Protein AF-A0AAV1K135-F1 (afdb_monomer_lite)

Secondary structure (DSSP, 8-state):
------------------------S-SS---EEEPSS-SS--EEEEE-HHHHHHTTPEEEEEEGGGTEEEEEEEE-TT-EE-SSSEEEE-TTTTS-B--SS-EEEEE--SSTT--EEEEEEEE-B-PPPPTTT-S-SSSEEEESSGGG-EEE-SB-TTEEEEEEPP-------TTS------EEEEEE--TTS--SS-TTSSSB---EEEEE-

Structure (mmCIF, N/CA/C/O backbone):
data_AF-A0AAV1K135-F1
#
_entry.id   AF-A0AAV1K135-F1
#
loop_
_atom_site.group_PDB
_atom_site.id
_atom_site.type_symbol
_atom_site.label_atom_id
_atom_site.label_alt_id
_atom_site.label_comp_id
_atom_site.label_asym_id
_atom_site.label_entity_id
_atom_site.label_seq_id
_atom_site.pdbx_PDB_ins_code
_atom_site.Cartn_x
_atom_site.Cartn_y
_atom_site.Cartn_z
_atom_site.occupancy
_atom_site.B_iso_or_equiv
_atom_site.auth_seq_id
_atom_site.auth_comp_id
_atom_site.auth_asym_id
_atom_site.auth_atom_id
_atom_site.pdbx_PDB_model_num
ATOM 1 N N . MET A 1 1 ? -43.202 -6.757 65.893 1.00 34.38 1 MET A N 1
ATOM 2 C CA . MET A 1 1 ? -43.518 -8.029 65.217 1.00 34.38 1 MET A CA 1
ATOM 3 C C . MET A 1 1 ? -43.157 -7.855 63.752 1.00 34.38 1 MET A C 1
ATOM 5 O O . MET A 1 1 ? -43.466 -6.804 63.207 1.00 34.38 1 MET A O 1
ATOM 9 N N . PHE A 1 2 ? -42.404 -8.808 63.213 1.00 34.06 2 PHE A N 1
ATOM 10 C CA . PHE A 1 2 ? -41.878 -8.887 61.848 1.00 34.06 2 PHE A CA 1
ATOM 11 C C . PHE A 1 2 ? -42.939 -9.365 60.832 1.00 34.06 2 PHE A C 1
ATOM 13 O O . PHE A 1 2 ? -44.038 -9.722 61.244 1.00 34.06 2 PHE A O 1
ATOM 20 N N . GLU A 1 3 ? -42.494 -9.449 59.564 1.00 33.84 3 GLU A N 1
ATOM 21 C CA . GLU A 1 3 ? -43.026 -10.165 58.374 1.00 33.84 3 GLU A CA 1
ATOM 22 C C . GLU A 1 3 ? -43.800 -9.269 57.387 1.00 33.84 3 GLU A C 1
ATOM 24 O O . GLU A 1 3 ? -44.687 -8.529 57.791 1.00 33.84 3 GLU A O 1
ATOM 29 N N . GLY A 1 4 ? -43.482 -9.169 56.085 1.00 32.69 4 GLY A N 1
ATOM 30 C CA . GLY A 1 4 ? -42.892 -10.109 55.105 1.00 32.69 4 GLY A CA 1
ATOM 31 C C . GLY A 1 4 ? -43.956 -10.308 54.001 1.00 32.69 4 GLY A C 1
ATOM 32 O O . GLY A 1 4 ? -45.049 -10.745 54.320 1.00 32.69 4 GLY A O 1
ATOM 33 N N . GLY A 1 5 ? -43.845 -9.738 52.793 1.00 37.16 5 GLY A N 1
ATOM 34 C CA . GLY A 1 5 ? -43.166 -10.302 51.614 1.00 37.16 5 GLY A CA 1
ATOM 35 C C . GLY A 1 5 ? -44.054 -11.310 50.852 1.00 37.16 5 GLY A C 1
ATOM 36 O O . GLY A 1 5 ? -44.340 -12.351 51.423 1.00 37.16 5 GLY A O 1
ATOM 37 N N . ASN A 1 6 ? -44.480 -11.027 49.605 1.00 29.88 6 ASN A N 1
ATOM 38 C CA . ASN A 1 6 ? -44.237 -11.862 48.403 1.00 29.88 6 ASN A CA 1
ATOM 39 C C . ASN A 1 6 ? -44.907 -11.288 47.123 1.00 29.88 6 ASN A C 1
ATOM 41 O O . ASN A 1 6 ? -45.860 -10.518 47.182 1.00 29.88 6 ASN A O 1
ATOM 45 N N . GLU A 1 7 ? -44.322 -11.684 45.997 1.00 43.84 7 GLU A N 1
ATOM 46 C CA . GLU A 1 7 ? -44.308 -11.182 44.627 1.00 43.84 7 GLU A CA 1
ATOM 47 C C . GLU A 1 7 ? -45.456 -11.676 43.715 1.00 43.84 7 GLU A C 1
ATOM 49 O O . GLU A 1 7 ? -46.310 -12.459 44.124 1.00 43.84 7 GLU A O 1
ATOM 54 N N . THR A 1 8 ? -45.348 -11.295 42.428 1.00 35.41 8 THR A N 1
ATOM 55 C CA . THR A 1 8 ? -46.082 -11.729 41.211 1.00 35.41 8 THR A CA 1
ATOM 56 C C . THR A 1 8 ? -47.389 -10.964 40.963 1.00 35.41 8 THR A C 1
ATOM 58 O O . THR A 1 8 ? -48.230 -10.855 41.837 1.00 35.41 8 THR A O 1
ATOM 61 N N . GLU A 1 9 ? -47.613 -10.284 39.836 1.00 36.72 9 GLU A N 1
ATOM 62 C CA . GLU A 1 9 ? -47.434 -10.694 38.443 1.00 36.72 9 GLU A CA 1
ATOM 63 C C . GLU A 1 9 ? -47.484 -9.420 37.559 1.00 36.72 9 GLU A C 1
ATOM 65 O O . GLU A 1 9 ? -48.390 -8.603 37.724 1.00 36.72 9 GLU A O 1
ATOM 70 N N . LEU A 1 10 ? -46.543 -9.206 36.628 1.00 35.28 10 LEU A N 1
ATOM 71 C CA . LEU A 1 10 ? -46.768 -8.253 35.530 1.00 35.28 10 LEU A CA 1
ATOM 72 C C . LEU A 1 10 ? -46.309 -8.866 34.207 1.00 35.28 10 LEU A C 1
ATOM 74 O O . LEU A 1 10 ? -45.124 -8.973 33.890 1.00 35.28 10 LEU A O 1
ATOM 78 N N . THR A 1 11 ? -47.310 -9.321 33.471 1.00 33.03 11 THR A N 1
ATOM 79 C CA . THR A 1 11 ? -47.247 -10.043 32.211 1.00 33.03 11 THR A CA 1
ATOM 80 C C . THR A 1 11 ? -46.885 -9.095 31.060 1.00 33.03 11 THR A C 1
ATOM 82 O O . THR A 1 11 ? -47.635 -8.197 30.694 1.00 33.03 11 THR A O 1
ATOM 85 N N . LEU A 1 12 ? -45.691 -9.310 30.509 1.00 43.00 12 LEU A N 1
ATOM 86 C CA . LEU A 1 12 ? -45.362 -9.395 29.082 1.00 43.00 12 LEU A CA 1
ATOM 87 C C . LEU A 1 12 ? -46.155 -8.515 28.080 1.00 43.00 12 LEU A C 1
ATOM 89 O O . LEU A 1 12 ? -47.130 -8.963 27.485 1.00 43.00 12 LEU A O 1
ATOM 93 N N . LEU A 1 13 ? -45.603 -7.349 27.727 1.00 36.12 13 LEU A N 1
ATOM 94 C CA . LEU A 1 13 ? -45.675 -6.819 26.358 1.00 36.12 13 LEU A CA 1
ATOM 95 C C . LEU A 1 13 ? -44.271 -6.378 25.939 1.00 36.12 13 LEU A C 1
ATOM 97 O O . LEU A 1 13 ? -43.748 -5.354 26.376 1.00 36.12 13 LEU A O 1
ATOM 101 N N . GLY A 1 14 ? -43.637 -7.235 25.140 1.00 43.44 14 GLY A N 1
ATOM 102 C CA . GLY A 1 14 ? -42.284 -7.057 24.646 1.00 43.44 14 GLY A CA 1
ATOM 103 C C . GLY A 1 14 ? -42.174 -5.848 23.727 1.00 43.44 14 GLY A C 1
ATOM 104 O O . GLY A 1 14 ? -42.719 -5.833 22.628 1.00 43.44 14 GLY A O 1
ATOM 105 N N . VAL A 1 15 ? -41.377 -4.877 24.156 1.00 42.06 15 VAL A N 1
ATOM 106 C CA . VAL A 1 15 ? -40.687 -3.960 23.257 1.00 42.06 15 VAL A CA 1
ATOM 107 C C . VAL A 1 15 ? -39.213 -4.317 23.372 1.00 42.06 15 VAL A C 1
ATOM 109 O O . VAL A 1 15 ? -38.494 -3.788 24.215 1.00 42.06 15 VAL A O 1
ATOM 112 N N . PHE A 1 16 ? -38.765 -5.268 22.551 1.00 43.69 16 PHE A N 1
ATOM 113 C CA . PHE A 1 16 ? -37.343 -5.423 22.266 1.00 43.69 16 PHE A CA 1
ATOM 114 C C . PHE A 1 16 ? -36.919 -4.186 21.475 1.00 43.69 16 PHE A C 1
ATOM 116 O O . PHE A 1 16 ? -36.915 -4.174 20.245 1.00 43.69 16 PHE A O 1
ATOM 123 N N . THR A 1 17 ? -36.619 -3.101 22.185 1.00 44.25 17 THR A N 1
ATOM 124 C CA . THR A 1 17 ? -35.819 -2.029 21.616 1.00 44.25 17 THR A CA 1
ATOM 125 C C . THR A 1 17 ? -34.499 -2.675 21.220 1.00 44.25 17 THR A C 1
ATOM 127 O O . THR A 1 17 ? -33.805 -3.248 22.059 1.00 44.25 17 THR A O 1
ATOM 130 N N . LEU A 1 18 ? -34.177 -2.657 19.921 1.00 51.62 18 LEU A N 1
ATOM 131 C CA . LEU A 1 18 ? -32.831 -2.964 19.456 1.00 51.62 18 LEU A CA 1
ATOM 132 C C . LEU A 1 18 ? -31.889 -2.075 20.262 1.00 51.62 18 LEU A C 1
ATOM 134 O O . LEU A 1 18 ? -31.830 -0.864 20.037 1.00 51.62 18 LEU A O 1
ATOM 138 N N . GLY A 1 19 ? -31.223 -2.675 21.248 1.00 47.94 19 GLY A N 1
ATOM 139 C CA . GLY A 1 19 ? -30.222 -2.016 22.056 1.00 47.94 19 GLY A CA 1
ATOM 140 C C . GLY A 1 19 ? -29.147 -1.528 21.107 1.00 47.94 19 GLY A C 1
ATOM 141 O O . GLY A 1 19 ? -28.307 -2.304 20.660 1.00 47.94 19 GLY A O 1
ATOM 142 N N . LYS A 1 20 ? -29.201 -0.243 20.754 1.00 56.56 20 LYS A N 1
ATOM 143 C CA . LYS A 1 20 ? -28.068 0.448 20.161 1.00 56.56 20 LYS A CA 1
ATOM 144 C C . LYS A 1 20 ? -26.986 0.381 21.225 1.00 56.56 20 LYS A C 1
ATOM 146 O O . LYS A 1 20 ? -27.053 1.106 22.215 1.00 56.56 20 LYS A O 1
ATOM 151 N N . VAL A 1 21 ? -26.061 -0.560 21.062 1.00 55.50 21 VAL A N 1
ATOM 152 C CA . VAL A 1 21 ? -24.858 -0.649 21.882 1.00 55.50 21 VAL A CA 1
ATOM 153 C C . VAL A 1 21 ? -24.182 0.707 21.746 1.00 55.50 21 VAL A C 1
ATOM 155 O O . VAL A 1 21 ? -23.742 1.086 20.661 1.00 55.50 21 VAL A O 1
ATOM 158 N N . LEU A 1 22 ? -24.212 1.491 22.820 1.00 55.88 22 LEU A N 1
ATOM 159 C CA . LEU A 1 22 ? -23.546 2.781 22.858 1.00 55.88 22 LEU A CA 1
ATOM 160 C C . LEU A 1 22 ? -22.049 2.483 22.782 1.00 55.88 22 LEU A C 1
ATOM 162 O O . LEU A 1 22 ? -21.461 2.007 23.752 1.00 55.88 22 LEU A O 1
ATOM 166 N N . ASN A 1 23 ? -21.454 2.699 21.608 1.00 54.72 23 ASN A N 1
ATOM 167 C CA . ASN A 1 23 ? -20.022 2.539 21.399 1.00 54.72 23 ASN A CA 1
ATOM 168 C C . ASN A 1 23 ? -19.332 3.721 22.103 1.00 54.72 23 ASN A C 1
ATOM 170 O O . ASN A 1 23 ? -19.079 4.763 21.509 1.00 54.72 23 ASN A O 1
ATOM 174 N N . PHE A 1 24 ? -19.126 3.586 23.416 1.00 53.84 24 PHE A N 1
ATOM 175 C CA . PHE A 1 24 ? -18.533 4.594 24.306 1.00 53.84 24 PHE A CA 1
ATOM 176 C C . PHE A 1 24 ? -17.004 4.663 24.171 1.00 53.84 24 PHE A C 1
ATOM 178 O O . PHE A 1 24 ? -16.301 5.035 25.109 1.00 53.84 24 PHE A O 1
ATOM 185 N N . PHE A 1 25 ? -16.470 4.303 23.004 1.00 56.50 25 PHE A N 1
ATOM 186 C CA . PHE A 1 25 ? -15.098 4.646 22.683 1.00 56.50 25 PHE A CA 1
ATOM 187 C C . PHE A 1 25 ? -15.085 6.143 22.382 1.00 56.50 25 PHE A C 1
ATOM 189 O O . PHE A 1 25 ? -15.822 6.581 21.495 1.00 56.50 25 PHE A O 1
ATOM 196 N N . PRO A 1 26 ? -14.317 6.955 23.130 1.00 50.81 26 PRO A N 1
ATOM 197 C CA . PRO A 1 26 ? -14.150 8.350 22.772 1.00 50.81 26 PRO A CA 1
ATOM 198 C C . PRO A 1 26 ? -13.661 8.395 21.325 1.00 50.81 26 PRO A C 1
ATOM 200 O O . PRO A 1 26 ? -12.605 7.852 21.003 1.00 50.81 26 PRO A O 1
ATOM 203 N N . VAL A 1 27 ? -14.469 9.000 20.454 1.00 52.94 27 VAL A N 1
ATOM 204 C CA . VAL A 1 27 ? -14.106 9.309 19.071 1.00 52.94 27 VAL A CA 1
ATOM 205 C C . VAL A 1 27 ? -13.001 10.358 19.162 1.00 52.94 27 VAL A C 1
ATOM 207 O O . VAL A 1 27 ? -13.259 11.553 19.269 1.00 52.94 27 VAL A O 1
ATOM 210 N N . GLY A 1 28 ? -11.767 9.887 19.303 1.00 45.81 28 GLY A N 1
ATOM 211 C CA . GLY A 1 28 ? -10.664 10.703 19.789 1.00 45.81 28 GLY A CA 1
ATOM 212 C C . GLY A 1 28 ? -9.357 9.926 19.811 1.00 45.81 28 GLY A C 1
ATOM 213 O O . GLY A 1 28 ? -8.823 9.640 20.879 1.00 45.81 28 GLY A O 1
ATOM 214 N N . GLY A 1 29 ? -8.863 9.609 18.614 1.00 52.91 29 GLY A N 1
ATOM 215 C CA . GLY A 1 29 ? -7.508 9.133 18.356 1.00 52.91 29 GLY A CA 1
ATOM 216 C C . GLY A 1 29 ? -7.392 7.616 18.271 1.00 52.91 29 GLY A C 1
ATOM 217 O O . GLY A 1 29 ? -7.224 6.955 19.295 1.00 52.91 29 GLY A O 1
ATOM 218 N N . GLU A 1 30 ? -7.406 7.082 17.045 1.00 61.19 30 GLU A N 1
ATOM 219 C CA . GLU A 1 30 ? -6.664 5.876 16.657 1.00 61.19 30 GLU A CA 1
ATOM 220 C C . GLU A 1 30 ? -5.299 5.870 17.389 1.00 61.19 30 GLU A C 1
ATOM 222 O O . GLU A 1 30 ? -4.354 6.546 16.982 1.00 61.19 30 GLU A O 1
ATOM 227 N N . ARG A 1 31 ? -5.193 5.168 18.524 1.00 74.62 31 ARG A N 1
ATOM 228 C CA . ARG A 1 31 ? -3.913 4.987 19.219 1.00 74.62 31 ARG A CA 1
ATOM 229 C C . ARG A 1 31 ? -3.214 3.794 18.596 1.00 74.62 31 ARG A C 1
ATOM 231 O O . ARG A 1 31 ? -3.758 2.689 18.620 1.00 74.62 31 ARG A O 1
ATOM 238 N N . GLU A 1 32 ? -2.024 4.025 18.058 1.00 83.62 32 GLU A N 1
ATOM 239 C CA . GLU A 1 32 ? -1.164 2.954 17.568 1.00 83.62 32 GLU A CA 1
ATOM 240 C C . GLU A 1 32 ? -0.815 1.993 18.714 1.00 83.62 32 GLU A C 1
ATOM 242 O O . GLU A 1 32 ? -0.542 2.401 19.846 1.00 83.62 32 GLU A O 1
ATOM 247 N N . CYS A 1 33 ? -0.852 0.700 18.427 1.00 86.50 33 CYS A N 1
ATOM 248 C CA . CYS A 1 33 ? -0.514 -0.377 19.348 1.00 86.50 33 CYS A CA 1
ATOM 249 C C . CYS A 1 33 ? 0.448 -1.346 18.664 1.00 86.50 33 CYS A C 1
ATOM 251 O O . CYS A 1 33 ? 0.518 -1.408 17.440 1.00 86.50 33 CYS A O 1
ATOM 253 N N . GLN A 1 34 ? 1.195 -2.124 19.440 1.00 86.00 34 GLN A N 1
ATOM 254 C CA . GLN A 1 34 ? 2.082 -3.143 18.888 1.00 86.00 34 GLN A CA 1
ATOM 255 C C . GLN A 1 34 ? 1.423 -4.517 18.985 1.00 8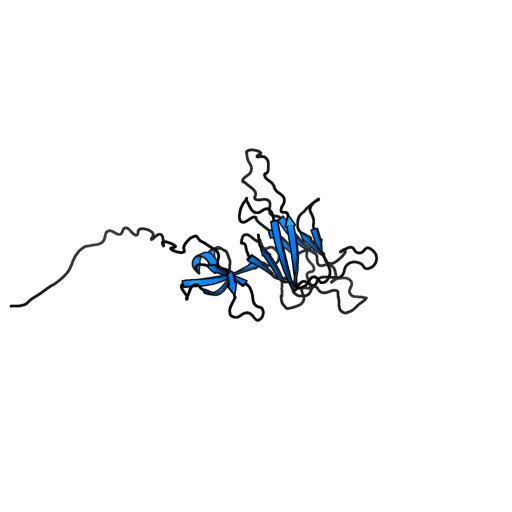6.00 34 GLN A C 1
ATOM 257 O O . GLN A 1 34 ? 0.941 -4.903 20.048 1.00 86.00 34 GLN A O 1
ATOM 262 N N . SER A 1 35 ? 1.432 -5.262 17.882 1.00 81.31 35 SER A N 1
ATOM 263 C CA . SER A 1 35 ? 0.885 -6.611 17.816 1.00 81.31 35 SER A CA 1
ATOM 264 C C . SER A 1 35 ? 1.655 -7.555 18.745 1.00 81.31 35 SER A C 1
ATOM 266 O O . SER A 1 35 ? 2.876 -7.691 18.599 1.00 81.31 35 SER A O 1
ATOM 268 N N . SER A 1 36 ? 0.972 -8.264 19.639 1.00 69.00 36 SER A N 1
ATOM 269 C CA . SER A 1 36 ? 1.561 -9.373 20.394 1.00 69.00 36 SER A CA 1
ATOM 270 C C . SER A 1 36 ? 1.347 -10.687 19.630 1.00 69.00 36 SER A C 1
ATOM 272 O O . SER A 1 36 ? 0.243 -10.975 19.173 1.00 69.00 36 SER A O 1
ATOM 274 N N . GLY A 1 37 ? 2.411 -11.476 19.429 1.00 62.06 37 GLY A N 1
ATOM 275 C CA . GLY A 1 37 ? 2.309 -12.853 18.909 1.00 62.06 37 GLY A CA 1
ATOM 276 C C . GLY A 1 37 ? 2.794 -13.125 17.478 1.00 62.06 37 GLY A C 1
ATOM 277 O O . GLY A 1 37 ? 2.771 -14.280 17.064 1.00 62.06 37 GLY A O 1
ATOM 278 N N . HIS A 1 38 ? 3.283 -12.130 16.732 1.00 59.97 38 HIS A N 1
ATOM 279 C CA . HIS A 1 38 ? 3.889 -12.356 15.412 1.00 59.97 38 HIS A CA 1
ATOM 280 C C . HIS A 1 38 ? 5.427 -12.345 15.479 1.00 59.97 38 HIS A C 1
ATOM 282 O O . HIS A 1 38 ? 5.990 -11.534 16.217 1.00 59.97 38 HIS A O 1
ATOM 288 N N . PRO A 1 39 ? 6.133 -13.176 14.678 1.00 57.25 39 PRO A N 1
ATOM 289 C CA . PRO A 1 39 ? 7.602 -13.189 14.632 1.00 57.25 39 PRO A CA 1
ATOM 290 C C . PRO A 1 39 ? 8.188 -11.856 14.149 1.00 57.25 39 PRO A C 1
ATOM 292 O O . PRO A 1 39 ? 9.356 -11.561 14.388 1.00 57.25 39 PRO A O 1
ATOM 295 N N . VAL A 1 40 ? 7.368 -11.033 13.493 1.00 63.69 40 VAL A N 1
ATOM 296 C CA . VAL A 1 40 ? 7.731 -9.691 13.061 1.00 63.69 40 VAL A CA 1
ATOM 297 C C . VAL A 1 40 ? 6.731 -8.709 13.653 1.00 63.69 40 VAL A C 1
ATOM 299 O O . VAL A 1 40 ? 5.539 -8.811 13.369 1.00 63.69 40 VAL A O 1
ATOM 302 N N . ALA A 1 41 ? 7.216 -7.750 14.443 1.00 66.19 41 ALA A N 1
ATOM 303 C CA . ALA A 1 41 ? 6.384 -6.700 15.020 1.00 66.19 41 ALA A CA 1
ATOM 304 C C . ALA A 1 41 ? 5.578 -5.988 13.917 1.00 66.19 41 ALA A C 1
ATOM 306 O O . ALA A 1 41 ? 6.155 -5.507 12.933 1.00 66.19 41 ALA A O 1
ATOM 307 N N . LYS A 1 42 ? 4.251 -5.973 14.069 1.00 81.12 42 LYS A N 1
ATOM 308 C CA . LYS A 1 42 ? 3.312 -5.177 13.276 1.00 81.12 42 LYS A CA 1
ATOM 309 C C . LYS A 1 42 ? 2.720 -4.121 14.211 1.00 81.12 42 LYS A C 1
ATOM 311 O O . LYS A 1 42 ? 2.356 -4.420 15.346 1.00 81.12 42 LYS A O 1
ATOM 316 N N . THR A 1 43 ? 2.661 -2.881 13.760 1.00 85.25 43 THR A N 1
ATOM 317 C CA . THR A 1 43 ? 1.901 -1.824 14.432 1.00 85.25 43 THR A CA 1
ATOM 318 C C . THR A 1 43 ? 0.450 -1.925 13.984 1.00 85.25 43 THR A C 1
ATOM 320 O O . THR A 1 43 ? 0.200 -2.020 12.788 1.00 85.25 43 THR A O 1
ATOM 323 N N . GLY A 1 44 ? -0.489 -1.926 14.917 1.00 88.00 44 GLY A N 1
ATOM 324 C CA . GLY A 1 44 ? -1.923 -1.886 14.663 1.00 88.00 44 GLY A CA 1
ATOM 325 C C . GLY A 1 44 ? -2.564 -0.636 15.254 1.00 88.00 44 GLY A C 1
ATOM 326 O O . GLY A 1 44 ? -1.893 0.241 15.797 1.00 88.00 44 GLY A O 1
ATOM 327 N N . ILE A 1 45 ? -3.886 -0.593 15.189 1.00 87.88 45 ILE A N 1
ATOM 328 C CA . ILE A 1 45 ? -4.726 0.455 15.754 1.00 87.88 45 ILE A CA 1
ATOM 329 C C . ILE A 1 45 ? -5.541 -0.139 16.900 1.00 87.88 45 ILE A C 1
ATOM 331 O O . ILE A 1 45 ? -6.182 -1.178 16.748 1.00 87.88 45 ILE A O 1
ATOM 335 N N . CYS A 1 46 ? -5.556 0.529 18.050 1.00 89.31 46 CYS A N 1
ATOM 336 C CA . CYS A 1 46 ? -6.402 0.132 19.167 1.00 89.31 46 CYS A CA 1
ATOM 337 C C . CYS A 1 46 ? -7.880 0.411 18.856 1.00 89.31 46 CYS A C 1
ATOM 339 O O . CYS A 1 46 ? -8.310 1.564 18.878 1.00 89.31 46 CYS A O 1
ATOM 341 N N . LEU A 1 47 ? -8.650 -0.647 18.588 1.00 88.25 47 LEU A N 1
ATOM 342 C CA . LEU A 1 47 ? -10.068 -0.578 18.227 1.00 88.25 47 LEU A CA 1
ATOM 343 C C . LEU A 1 47 ? -10.921 -1.465 19.135 1.00 88.25 47 LEU A C 1
ATOM 345 O O . LEU A 1 47 ? -10.433 -2.391 19.787 1.00 88.25 47 LEU A O 1
ATOM 349 N N . ASN A 1 48 ? -12.231 -1.218 19.137 1.00 88.94 48 ASN A N 1
ATOM 350 C CA . ASN A 1 48 ? -13.192 -2.178 19.664 1.00 88.94 48 ASN A CA 1
ATOM 351 C C . ASN A 1 48 ? -13.092 -3.485 18.843 1.00 88.94 48 ASN A C 1
ATOM 353 O O . ASN A 1 48 ? -13.001 -3.417 17.613 1.00 88.94 48 ASN A O 1
ATOM 357 N N . PRO A 1 49 ? -13.138 -4.679 19.463 1.00 87.75 49 PRO A N 1
ATOM 358 C CA . PRO A 1 49 ? -13.177 -5.947 18.730 1.00 87.75 49 PRO A CA 1
ATOM 359 C C . PRO A 1 49 ? -14.275 -6.027 17.660 1.00 87.75 49 PRO A C 1
ATOM 361 O O . PRO A 1 49 ? -14.063 -6.680 16.640 1.00 87.75 49 PRO A O 1
ATOM 364 N N . TYR A 1 50 ? -15.423 -5.371 17.860 1.00 88.19 50 TYR A N 1
ATOM 365 C CA . TYR A 1 50 ? -16.479 -5.310 16.846 1.00 88.19 50 TYR A CA 1
ATOM 366 C C . TYR A 1 50 ? -16.066 -4.467 15.632 1.00 88.19 50 TYR A C 1
ATOM 368 O O . TYR A 1 50 ? -16.191 -4.935 14.502 1.00 88.19 50 TYR A O 1
ATOM 376 N N . ASP A 1 51 ? -15.513 -3.275 15.863 1.00 88.62 51 ASP A N 1
ATOM 377 C CA . ASP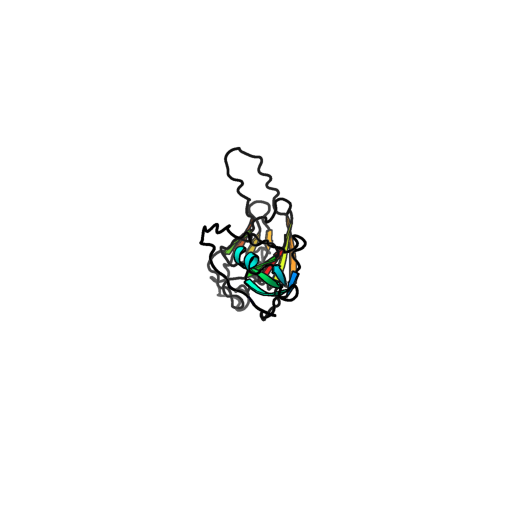 A 1 51 ? -15.078 -2.366 14.795 1.00 88.62 51 ASP A CA 1
ATOM 378 C C . ASP A 1 51 ? -13.896 -2.949 14.010 1.00 88.62 51 ASP A C 1
ATOM 380 O O . ASP A 1 51 ? -13.849 -2.850 12.786 1.00 88.62 51 ASP A O 1
ATOM 384 N N . CYS A 1 52 ? -12.970 -3.624 14.702 1.00 89.44 52 CYS A N 1
ATOM 385 C CA . CYS A 1 52 ? -11.846 -4.310 14.068 1.00 89.44 52 CYS A CA 1
ATOM 386 C C . CYS A 1 52 ? -12.319 -5.369 13.062 1.00 89.44 52 CYS A C 1
ATOM 388 O O . CYS A 1 52 ? -11.867 -5.380 11.921 1.00 89.44 52 CYS A O 1
ATOM 390 N N . ARG A 1 53 ? -13.283 -6.215 13.457 1.00 89.69 53 ARG A N 1
ATOM 391 C CA . ARG A 1 53 ? -13.854 -7.248 12.576 1.00 89.69 53 ARG A CA 1
ATOM 392 C C . ARG A 1 53 ? -14.681 -6.658 11.441 1.00 89.69 53 ARG A C 1
ATOM 394 O O . ARG A 1 53 ? -14.669 -7.203 10.350 1.00 89.69 53 ARG A O 1
ATOM 401 N N . GLN A 1 54 ? -15.403 -5.567 11.695 1.00 90.25 54 GLN A N 1
ATOM 402 C CA . GLN A 1 54 ? -16.212 -4.907 10.669 1.00 90.25 54 GLN A CA 1
ATOM 403 C C . GLN A 1 54 ? -15.355 -4.288 9.556 1.00 90.25 54 GLN A C 1
ATOM 405 O O . GLN A 1 54 ? -15.821 -4.170 8.430 1.00 90.25 54 GLN A O 1
ATOM 410 N N . ARG A 1 55 ? -14.118 -3.893 9.872 1.00 88.06 55 ARG A N 1
ATOM 411 C CA . ARG A 1 55 ? -13.146 -3.335 8.922 1.00 88.06 55 ARG A CA 1
ATOM 412 C C . ARG A 1 55 ? -12.182 -4.390 8.356 1.00 88.06 55 ARG A C 1
ATOM 414 O O . ARG A 1 55 ? -11.117 -4.018 7.872 1.00 88.06 55 ARG A O 1
ATOM 421 N N . ASP A 1 56 ? -12.521 -5.675 8.480 1.00 88.06 56 ASP A N 1
ATOM 422 C CA . ASP A 1 56 ? -11.707 -6.816 8.034 1.00 88.06 56 ASP A CA 1
ATOM 423 C C . ASP A 1 56 ? -10.277 -6.837 8.611 1.00 88.06 56 ASP A C 1
ATOM 425 O O . ASP A 1 56 ? -9.323 -7.300 7.987 1.00 88.06 56 ASP A O 1
ATOM 429 N N . GLY A 1 57 ? -10.112 -6.328 9.833 1.00 87.94 57 GLY A N 1
ATOM 430 C CA . GLY A 1 57 ? -8.846 -6.356 10.556 1.00 87.94 57 GLY A CA 1
ATOM 431 C C . GLY A 1 57 ? -8.675 -7.604 11.427 1.00 87.94 57 GLY A C 1
ATOM 432 O O . GLY A 1 57 ? -9.635 -8.207 11.916 1.00 87.94 57 GLY A O 1
ATOM 433 N N . ALA A 1 58 ? -7.420 -7.970 11.675 1.00 89.00 58 ALA A N 1
ATOM 434 C CA . ALA A 1 58 ? -7.030 -9.056 12.561 1.00 89.00 58 ALA A CA 1
ATOM 435 C C . ALA A 1 58 ? -6.702 -8.528 13.966 1.00 89.00 58 ALA A C 1
ATOM 437 O O . ALA A 1 58 ? -5.852 -7.655 14.142 1.00 89.00 58 ALA A O 1
ATOM 438 N N . ALA A 1 59 ? -7.349 -9.084 14.992 1.00 89.75 59 ALA A N 1
ATOM 439 C CA . ALA A 1 59 ? -7.043 -8.761 16.383 1.00 89.75 59 ALA A CA 1
ATOM 440 C C . ALA A 1 59 ? -5.742 -9.457 16.823 1.00 89.75 59 ALA A C 1
ATOM 442 O O . ALA A 1 59 ? -5.685 -10.684 16.888 1.00 89.75 59 ALA A O 1
ATOM 443 N N . SER A 1 60 ? -4.712 -8.680 17.159 1.00 88.25 60 SER A N 1
ATOM 444 C CA . SER A 1 60 ? -3.385 -9.166 17.556 1.00 88.25 60 SER A CA 1
ATOM 445 C C . SER A 1 60 ? -2.938 -8.578 18.898 1.00 88.25 60 SER A C 1
ATOM 447 O O . SER A 1 60 ? -1.934 -7.873 18.981 1.00 88.25 60 SER A O 1
ATOM 449 N N . GLY A 1 61 ? -3.685 -8.881 19.958 1.00 86.75 61 GLY A N 1
ATOM 450 C CA . GLY A 1 61 ? -3.381 -8.460 21.328 1.00 86.75 61 GLY A CA 1
ATOM 451 C C . GLY A 1 61 ? -4.437 -7.541 21.924 1.00 86.75 61 GLY A C 1
ATOM 452 O O . GLY A 1 61 ? -5.375 -7.124 21.242 1.00 86.75 61 GLY A O 1
ATOM 453 N N . ASP A 1 62 ? -4.287 -7.234 23.207 1.00 87.06 62 ASP A N 1
ATOM 454 C CA . ASP A 1 62 ? -5.143 -6.312 23.941 1.00 87.06 62 ASP A CA 1
ATOM 455 C C . ASP A 1 62 ? -4.567 -4.888 23.965 1.00 87.06 62 ASP A C 1
ATOM 457 O O . ASP A 1 62 ? -3.360 -4.660 23.881 1.00 87.06 62 ASP A O 1
ATOM 461 N N . CYS A 1 63 ? -5.454 -3.901 24.054 1.00 87.56 63 CYS A N 1
ATOM 462 C CA . CYS A 1 63 ? -5.099 -2.498 24.221 1.00 87.56 63 CYS A CA 1
ATOM 463 C C . CYS A 1 63 ? -6.101 -1.806 25.158 1.00 87.56 63 CYS A C 1
ATOM 465 O O . CYS A 1 63 ? -7.117 -2.385 25.548 1.00 87.56 63 CYS A O 1
ATOM 467 N N . ALA A 1 64 ? -5.805 -0.564 25.560 1.00 86.38 64 ALA A N 1
ATOM 468 C CA . ALA A 1 64 ? -6.648 0.211 26.481 1.00 86.38 64 ALA A CA 1
ATOM 469 C C . ALA A 1 64 ? -7.013 -0.558 27.774 1.00 86.38 64 ALA A C 1
ATOM 471 O O . ALA A 1 64 ? -8.166 -0.556 28.196 1.00 86.38 64 ALA A O 1
ATOM 472 N N . HIS A 1 65 ? -6.030 -1.229 28.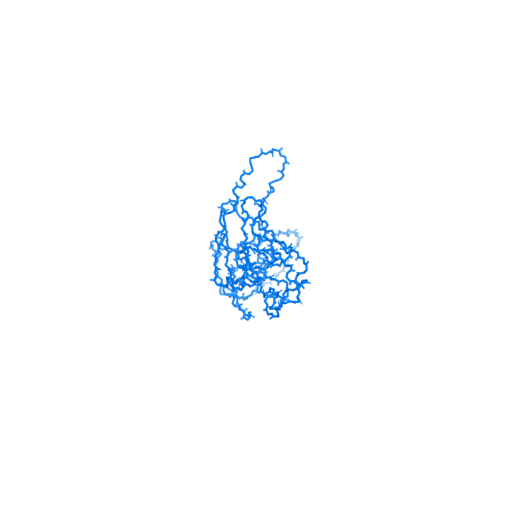389 1.00 85.19 65 HIS A N 1
ATOM 473 C CA . HIS A 1 65 ? -6.212 -2.057 29.593 1.00 85.19 65 HIS A CA 1
ATOM 474 C C . HIS A 1 65 ? -7.247 -3.189 29.429 1.00 85.19 65 HIS A C 1
ATOM 476 O O . HIS A 1 65 ? -8.000 -3.484 30.354 1.00 85.19 65 HIS A O 1
ATOM 482 N N . GLY A 1 66 ? -7.300 -3.811 28.247 1.00 83.12 66 GLY A N 1
ATOM 483 C CA . GLY A 1 66 ? -8.199 -4.933 27.958 1.00 83.12 66 GLY A CA 1
ATOM 484 C C . GLY A 1 66 ? -9.599 -4.528 27.493 1.00 83.12 66 GLY A C 1
ATOM 485 O O . GLY A 1 66 ? -10.444 -5.395 27.289 1.00 83.12 66 GLY A O 1
ATOM 486 N N . LEU A 1 67 ? -9.856 -3.230 27.307 1.00 84.56 67 LEU A N 1
ATOM 487 C CA . LEU A 1 67 ? -11.124 -2.738 26.761 1.00 84.56 67 LEU A CA 1
ATOM 488 C C . LEU A 1 67 ? -11.174 -2.806 25.230 1.00 84.56 67 LEU A C 1
ATOM 490 O O . LEU A 1 67 ? -12.261 -2.856 24.660 1.00 84.56 67 LEU A O 1
ATOM 494 N N . GLY A 1 68 ? -10.018 -2.800 24.563 1.00 88.00 68 GLY A N 1
ATOM 495 C CA . GLY A 1 68 ? -9.902 -2.890 23.110 1.00 88.00 68 GLY A CA 1
ATOM 496 C C . GLY A 1 68 ? -8.924 -3.973 22.670 1.00 88.00 68 GLY A C 1
ATOM 497 O O . GLY A 1 68 ? -8.228 -4.586 23.482 1.00 88.00 68 GLY A O 1
ATOM 498 N N . VAL A 1 69 ? -8.856 -4.181 21.359 1.00 89.56 69 VAL A N 1
ATOM 499 C CA . VAL A 1 69 ? -7.898 -5.082 20.716 1.00 89.56 69 VAL A CA 1
ATOM 500 C C . VAL A 1 69 ? -6.964 -4.302 19.802 1.00 89.56 69 VAL A C 1
ATOM 502 O O . VAL A 1 69 ? -7.355 -3.303 19.194 1.00 89.56 69 VAL A O 1
ATOM 505 N N . CYS A 1 70 ? -5.727 -4.774 19.681 1.00 90.44 70 CYS A N 1
ATOM 506 C CA . CYS A 1 70 ? -4.791 -4.231 18.714 1.00 90.44 70 CYS A CA 1
ATOM 507 C C . CYS A 1 70 ? -5.131 -4.757 17.318 1.00 90.44 70 CYS A C 1
ATOM 509 O O . CYS A 1 70 ? -4.835 -5.905 16.994 1.00 90.44 70 CYS A O 1
ATOM 511 N N . CYS A 1 71 ? -5.808 -3.943 16.516 1.00 90.19 71 CYS A N 1
ATOM 512 C CA . CYS A 1 71 ? -6.303 -4.321 15.202 1.00 90.19 71 CYS A CA 1
ATOM 513 C C . CYS A 1 71 ? -5.253 -4.064 14.120 1.00 90.19 71 CYS A C 1
ATOM 515 O O . CYS A 1 71 ? -4.785 -2.938 13.965 1.00 90.19 71 CYS A O 1
ATOM 517 N N . VAL A 1 72 ? -4.891 -5.091 13.361 1.00 89.56 72 VAL A N 1
ATOM 518 C CA . VAL A 1 72 ? -3.933 -5.003 12.256 1.00 89.56 72 VAL A CA 1
ATOM 519 C C . VAL A 1 72 ? -4.673 -5.252 10.947 1.00 89.56 72 VAL A C 1
ATOM 521 O O . VAL A 1 72 ? -5.370 -6.255 10.817 1.00 89.56 72 VAL A O 1
ATOM 524 N N . PHE A 1 73 ? -4.526 -4.350 9.979 1.00 88.94 73 PHE A N 1
ATOM 525 C CA . PHE A 1 73 ? -5.127 -4.501 8.655 1.00 88.94 73 PHE A CA 1
ATOM 526 C C . PHE A 1 73 ? -4.118 -5.115 7.699 1.00 88.94 73 PHE A C 1
ATOM 528 O O . PHE A 1 73 ? -3.009 -4.601 7.554 1.00 88.94 73 PHE A O 1
ATOM 535 N N . GLU A 1 74 ? -4.492 -6.211 7.049 1.00 87.81 74 GLU A N 1
ATOM 536 C CA . GLU A 1 74 ? -3.619 -6.945 6.138 1.00 87.81 74 GLU A CA 1
ATOM 537 C C . GLU A 1 74 ? -4.344 -7.179 4.822 1.00 87.81 74 GLU A C 1
ATOM 539 O O . GLU A 1 74 ? -5.507 -7.572 4.801 1.00 87.81 74 GLU A O 1
ATOM 544 N N . VAL A 1 75 ? -3.649 -6.936 3.719 1.00 88.19 75 VAL A N 1
ATOM 545 C CA . VAL A 1 75 ? -4.176 -7.114 2.372 1.00 88.19 75 VAL A CA 1
ATOM 546 C C . VAL A 1 75 ? -3.189 -7.918 1.540 1.00 88.19 75 VAL A C 1
ATOM 548 O O . VAL A 1 75 ? -1.971 -7.839 1.715 1.00 88.19 75 VAL A O 1
ATOM 551 N N . THR A 1 76 ? -3.729 -8.697 0.614 1.00 86.25 76 THR A N 1
ATOM 552 C CA . THR A 1 76 ? -2.959 -9.490 -0.345 1.00 86.25 76 THR A CA 1
ATOM 553 C C . THR A 1 76 ? -3.385 -9.125 -1.770 1.00 86.25 76 THR A C 1
ATOM 555 O O . THR A 1 76 ? -4.164 -8.192 -1.980 1.00 86.25 76 THR A O 1
ATOM 558 N N . CYS A 1 77 ? -2.835 -9.813 -2.767 1.00 86.06 77 CYS A N 1
ATOM 559 C CA . CYS A 1 77 ? -3.142 -9.560 -4.173 1.00 86.06 77 CYS A CA 1
ATOM 560 C C . CYS A 1 77 ? -4.641 -9.659 -4.479 1.00 86.06 77 CYS A C 1
ATOM 562 O O . CYS A 1 77 ? -5.306 -10.588 -4.031 1.00 86.06 77 CYS A O 1
ATOM 564 N N . GLY A 1 78 ? -5.162 -8.703 -5.252 1.00 85.88 78 GLY A N 1
ATOM 565 C CA . GLY A 1 78 ? -6.584 -8.588 -5.581 1.00 85.88 78 GLY A CA 1
ATOM 566 C C . GLY A 1 78 ? -7.427 -7.878 -4.518 1.00 85.88 78 GLY A C 1
ATOM 567 O O . GLY A 1 78 ? -8.610 -7.645 -4.747 1.00 85.88 78 GLY A O 1
ATOM 568 N N . GLY A 1 79 ? -6.841 -7.528 -3.369 1.00 86.62 79 GLY A N 1
ATOM 569 C CA . GLY A 1 79 ? -7.545 -6.834 -2.298 1.00 86.62 79 GLY A CA 1
ATOM 570 C C . GLY A 1 79 ? -7.669 -5.321 -2.502 1.00 86.62 79 GLY A C 1
ATOM 571 O O . GLY A 1 79 ? -7.031 -4.715 -3.371 1.00 86.62 79 GLY A O 1
ATOM 572 N N . THR A 1 80 ? -8.469 -4.708 -1.633 1.00 88.12 80 THR A N 1
ATOM 573 C CA . THR A 1 80 ? -8.689 -3.260 -1.587 1.00 88.12 80 THR A CA 1
ATOM 574 C C . THR A 1 80 ? -8.292 -2.725 -0.217 1.00 88.12 80 THR A C 1
ATOM 576 O O . THR A 1 80 ? -8.636 -3.298 0.814 1.00 88.12 80 THR A O 1
ATOM 579 N N . ILE A 1 81 ? -7.561 -1.616 -0.203 1.00 87.38 81 ILE A N 1
ATOM 580 C CA . ILE A 1 81 ? -7.140 -0.911 1.004 1.00 87.38 81 ILE A CA 1
ATOM 581 C C . ILE A 1 81 ? -8.122 0.226 1.247 1.00 87.38 81 ILE A C 1
ATOM 583 O O . ILE A 1 81 ? -8.174 1.167 0.462 1.00 87.38 81 ILE A O 1
ATOM 587 N N . GLN A 1 82 ? -8.867 0.142 2.345 1.00 84.06 82 GLN A N 1
ATOM 588 C CA . GLN A 1 82 ? -9.839 1.165 2.756 1.00 84.06 82 GLN A CA 1
ATOM 589 C C . GLN A 1 82 ? -9.462 1.835 4.085 1.00 84.06 82 GLN A C 1
ATOM 591 O O . GLN A 1 82 ? -9.975 2.904 4.420 1.00 84.06 82 GLN A O 1
ATOM 596 N N . ASN A 1 83 ? -8.535 1.230 4.831 1.00 84.06 83 ASN A N 1
ATOM 597 C CA . ASN A 1 83 ? -8.147 1.644 6.172 1.00 84.06 83 ASN A CA 1
ATOM 598 C C . ASN A 1 83 ? -6.735 2.239 6.180 1.00 84.06 83 ASN A C 1
ATOM 600 O O . ASN A 1 83 ? -5.855 1.811 5.428 1.00 84.06 83 ASN A O 1
ATOM 604 N N . ASN A 1 84 ? -6.510 3.193 7.083 1.00 83.94 84 ASN A N 1
ATOM 605 C CA . ASN A 1 84 ? -5.165 3.670 7.382 1.00 83.94 84 ASN A CA 1
ATOM 606 C C . ASN A 1 84 ? -4.365 2.563 8.094 1.00 83.94 84 ASN A C 1
ATOM 608 O O . ASN A 1 84 ? -4.954 1.709 8.760 1.00 83.94 84 ASN A O 1
ATOM 612 N N . LEU A 1 85 ? -3.037 2.601 7.987 1.00 85.44 85 LEU A N 1
ATOM 613 C CA . LEU A 1 85 ? -2.124 1.641 8.608 1.00 85.44 85 LEU A CA 1
ATOM 614 C C . LEU A 1 85 ? -2.349 0.193 8.120 1.00 85.44 85 LEU A C 1
ATOM 616 O O . LEU A 1 85 ? -2.474 -0.740 8.916 1.00 85.44 85 LEU A O 1
ATOM 620 N N . THR A 1 86 ? -2.410 0.004 6.799 1.00 88.19 86 THR A N 1
ATOM 621 C CA . THR A 1 86 ? -2.628 -1.317 6.186 1.00 88.19 86 THR A CA 1
ATOM 622 C C . THR A 1 86 ? -1.319 -1.939 5.708 1.00 88.19 86 THR A C 1
ATOM 624 O O . THR A 1 86 ? -0.520 -1.288 5.032 1.00 88.19 86 THR A O 1
ATOM 627 N N . TYR A 1 87 ? -1.111 -3.218 6.021 1.00 88.44 87 TYR A N 1
ATOM 628 C CA . TYR A 1 87 ? 0.020 -4.007 5.547 1.00 88.44 87 TYR A CA 1
ATOM 629 C C . TYR A 1 87 ? -0.344 -4.753 4.276 1.00 88.44 87 TYR A C 1
ATOM 631 O O . TYR A 1 87 ? -1.228 -5.604 4.281 1.00 88.44 87 TYR A O 1
ATOM 639 N N . PHE A 1 88 ? 0.395 -4.511 3.203 1.00 87.88 88 PHE A N 1
ATOM 640 C CA . PHE A 1 88 ? 0.404 -5.431 2.078 1.00 87.88 88 PHE A CA 1
ATOM 641 C C . PHE A 1 88 ? 1.380 -6.573 2.349 1.00 87.88 88 PHE A C 1
ATOM 643 O O . PHE A 1 88 ? 2.511 -6.327 2.779 1.00 87.88 88 PHE A O 1
ATOM 650 N N . MET A 1 89 ? 0.951 -7.802 2.073 1.00 83.94 89 MET A N 1
ATOM 651 C CA . MET A 1 89 ? 1.788 -8.995 2.109 1.00 83.94 89 MET A CA 1
ATOM 652 C C . MET A 1 89 ? 1.699 -9.738 0.778 1.00 83.94 89 MET A C 1
ATOM 654 O O . MET A 1 89 ? 0.607 -10.027 0.284 1.00 83.94 89 MET A O 1
ATOM 658 N N . SER A 1 90 ? 2.857 -10.082 0.211 1.00 78.50 90 SER A N 1
ATOM 659 C CA . SER A 1 90 ? 2.903 -10.950 -0.965 1.00 78.50 90 SER A CA 1
ATOM 660 C C . SER A 1 90 ? 2.311 -12.334 -0.648 1.00 78.50 90 SER A C 1
ATOM 662 O O . SER A 1 90 ? 2.508 -12.846 0.462 1.00 78.50 90 SER A O 1
ATOM 664 N N . PRO A 1 91 ? 1.625 -12.980 -1.608 1.00 74.88 91 PRO A N 1
ATOM 665 C CA . PRO A 1 91 ? 1.128 -14.339 -1.440 1.00 74.88 91 PRO A CA 1
ATOM 666 C C . PRO A 1 91 ? 2.265 -15.288 -1.055 1.00 74.88 91 PRO A C 1
ATOM 668 O O . PRO A 1 91 ? 3.299 -15.320 -1.718 1.00 74.88 91 PRO A O 1
ATOM 671 N N . GLY A 1 92 ? 2.077 -16.047 0.025 1.00 67.12 92 GLY A N 1
ATOM 672 C CA . GLY A 1 92 ? 3.078 -17.000 0.510 1.00 67.12 92 GLY A CA 1
ATOM 673 C C . GLY A 1 92 ? 4.151 -16.420 1.435 1.00 67.12 92 GLY A C 1
ATOM 674 O O . GLY A 1 92 ? 5.046 -17.162 1.807 1.00 67.12 92 GLY A O 1
ATOM 675 N N . PHE A 1 93 ? 4.075 -15.151 1.861 1.00 65.31 93 PHE A N 1
ATOM 676 C CA . PHE A 1 93 ? 5.019 -14.594 2.847 1.00 65.31 93 PHE A CA 1
ATOM 677 C C . PHE A 1 93 ? 5.152 -15.502 4.094 1.00 65.31 93 PHE A C 1
ATOM 679 O O . PHE A 1 93 ? 4.120 -15.853 4.674 1.00 65.31 93 PHE A O 1
ATOM 686 N N . PRO A 1 94 ? 6.372 -15.825 4.587 1.00 63.75 94 PRO A N 1
ATOM 687 C CA . PRO A 1 94 ? 7.695 -15.312 4.199 1.00 63.75 94 PRO A CA 1
ATOM 688 C C . PRO A 1 94 ? 8.402 -16.095 3.075 1.00 63.75 94 PRO A C 1
ATOM 690 O O . PRO A 1 94 ? 9.560 -15.803 2.777 1.00 63.75 94 PRO A O 1
ATOM 693 N N . ASP A 1 95 ? 7.744 -17.086 2.477 1.00 65.50 95 ASP A N 1
ATOM 694 C CA . ASP A 1 95 ? 8.291 -17.865 1.370 1.00 65.50 95 ASP A CA 1
ATOM 695 C C . ASP A 1 95 ? 8.320 -17.055 0.062 1.00 65.50 95 ASP A C 1
ATOM 697 O O . ASP A 1 95 ? 7.708 -15.991 -0.077 1.00 65.50 95 ASP A O 1
ATOM 701 N N . LEU A 1 96 ? 9.086 -17.565 -0.905 1.00 63.25 96 LEU A N 1
ATOM 702 C CA . LEU A 1 96 ? 9.321 -16.913 -2.192 1.00 63.25 96 LEU A CA 1
ATOM 703 C C . LEU A 1 96 ? 8.034 -16.849 -3.010 1.00 63.25 96 LEU A C 1
ATOM 705 O O . LEU A 1 96 ? 7.380 -17.869 -3.243 1.00 63.25 96 LEU A O 1
ATOM 709 N N . TRP A 1 97 ? 7.727 -15.663 -3.526 1.00 66.69 97 TRP A N 1
ATOM 710 C CA . TRP A 1 97 ? 6.577 -15.474 -4.392 1.00 66.69 97 TRP A CA 1
ATOM 711 C C . TRP A 1 97 ? 6.972 -15.727 -5.851 1.00 66.69 97 TRP A C 1
ATOM 713 O O . TRP A 1 97 ? 7.684 -14.948 -6.479 1.00 66.69 97 TRP A O 1
ATOM 723 N N . SER A 1 98 ? 6.511 -16.847 -6.410 1.00 60.06 98 SER A N 1
ATOM 724 C CA . SER A 1 98 ? 6.656 -17.176 -7.834 1.00 60.06 98 SER A CA 1
ATOM 725 C C . SER A 1 98 ? 5.429 -16.715 -8.624 1.00 60.06 98 SER A C 1
ATOM 727 O O . SER A 1 98 ? 4.770 -17.523 -9.277 1.00 60.06 98 SER A O 1
ATOM 729 N N . GLY A 1 99 ? 5.054 -15.443 -8.478 1.00 59.56 99 GLY A N 1
ATOM 730 C CA . GLY A 1 99 ? 3.904 -14.887 -9.186 1.00 59.56 99 GLY A CA 1
ATOM 731 C C . GLY A 1 99 ? 4.134 -14.925 -10.694 1.00 59.56 99 GLY A C 1
ATOM 732 O O . GLY A 1 99 ? 4.982 -14.202 -11.197 1.00 59.56 99 GLY A O 1
ATOM 733 N N . ASP A 1 100 ? 3.385 -15.768 -11.404 1.00 58.59 100 ASP A N 1
ATOM 734 C CA . ASP A 1 100 ? 3.276 -15.746 -12.871 1.00 58.59 100 ASP A CA 1
ATOM 735 C C . ASP A 1 100 ? 2.273 -14.681 -13.366 1.00 58.59 100 ASP A C 1
ATOM 737 O O . ASP A 1 100 ? 2.112 -14.491 -14.576 1.00 58.59 100 ASP A O 1
ATOM 741 N N . GLU A 1 101 ? 1.597 -14.000 -12.431 1.00 70.12 101 GLU A N 1
ATOM 742 C CA . GLU A 1 101 ? 0.530 -13.027 -12.663 1.00 70.12 101 GLU A CA 1
ATOM 743 C C . GLU A 1 101 ? 0.817 -11.689 -11.974 1.00 70.12 101 GLU A C 1
ATOM 745 O O . GLU A 1 101 ? 1.441 -11.627 -10.909 1.00 70.12 101 GLU A O 1
ATOM 750 N N . ASP A 1 102 ? 0.327 -10.613 -12.591 1.00 81.06 102 ASP A N 1
ATOM 751 C CA . ASP A 1 102 ? 0.429 -9.266 -12.042 1.00 81.06 102 ASP A CA 1
ATOM 752 C C . ASP A 1 102 ? -0.539 -9.126 -10.857 1.00 81.06 102 ASP A C 1
ATOM 754 O O . ASP A 1 102 ? -1.739 -9.372 -10.963 1.00 81.06 102 ASP A O 1
ATOM 758 N N . CYS A 1 103 ? -0.011 -8.720 -9.709 1.00 85.44 103 CYS A N 1
ATOM 759 C CA . CYS A 1 103 ? -0.772 -8.531 -8.484 1.00 85.44 103 CYS A CA 1
ATOM 760 C C . CYS A 1 103 ? -1.241 -7.085 -8.384 1.00 85.44 103 CYS A C 1
ATOM 762 O O . CYS A 1 103 ? -0.440 -6.188 -8.125 1.00 85.44 103 CYS A O 1
ATOM 764 N N . THR A 1 104 ? -2.537 -6.857 -8.562 1.00 88.38 104 THR A N 1
ATOM 765 C CA . THR A 1 104 ? -3.141 -5.527 -8.437 1.00 88.38 104 THR A CA 1
ATOM 766 C C . THR A 1 104 ? -3.842 -5.373 -7.095 1.00 88.38 104 THR A C 1
ATOM 768 O O . THR A 1 104 ? -4.544 -6.274 -6.640 1.00 88.38 104 THR A O 1
ATOM 771 N N . ILE A 1 105 ? -3.663 -4.215 -6.470 1.00 89.62 105 ILE A N 1
ATOM 772 C CA . ILE A 1 105 ? -4.312 -3.798 -5.227 1.00 89.62 105 ILE A CA 1
ATOM 773 C C . ILE A 1 105 ? -4.926 -2.429 -5.478 1.00 89.62 105 ILE A C 1
ATOM 775 O O . ILE A 1 105 ? -4.305 -1.579 -6.115 1.00 89.62 105 ILE A O 1
ATOM 779 N N . HIS A 1 106 ? -6.118 -2.190 -4.951 1.00 88.62 106 HIS A N 1
ATOM 780 C CA . HIS A 1 106 ? -6.786 -0.902 -5.094 1.00 88.62 106 HIS A CA 1
ATOM 781 C C . HIS A 1 106 ? -6.688 -0.113 -3.794 1.00 88.62 106 HIS A C 1
ATOM 783 O O . HIS A 1 106 ? -7.119 -0.585 -2.748 1.00 88.62 106 HIS A O 1
ATOM 789 N N . ILE A 1 107 ? -6.112 1.086 -3.843 1.00 86.88 107 ILE A N 1
ATOM 790 C CA . ILE A 1 107 ? -6.030 1.980 -2.686 1.00 86.88 107 ILE A CA 1
ATOM 791 C C . ILE A 1 107 ? -7.192 2.962 -2.761 1.00 86.88 107 ILE A C 1
ATOM 793 O O . ILE A 1 107 ? -7.220 3.835 -3.631 1.00 86.88 107 ILE A O 1
ATOM 797 N N . GLU A 1 108 ? -8.148 2.827 -1.851 1.00 84.25 108 GLU A N 1
ATOM 798 C CA . GLU A 1 108 ? -9.267 3.747 -1.700 1.00 84.25 108 GLU A CA 1
ATOM 799 C C . GLU A 1 108 ? -8.959 4.790 -0.627 1.00 84.25 108 GLU A C 1
ATOM 801 O O . GLU A 1 108 ? -8.356 4.514 0.411 1.00 84.25 108 GLU A O 1
ATOM 806 N N . LYS A 1 109 ? -9.370 6.033 -0.881 1.00 75.25 109 LYS A N 1
ATOM 807 C CA . LYS A 1 109 ? -9.173 7.119 0.077 1.00 75.25 109 LYS A CA 1
ATOM 808 C C . LYS A 1 109 ? -10.137 6.932 1.246 1.00 75.25 109 LYS A C 1
ATOM 810 O O . LYS A 1 109 ? -11.341 7.073 1.058 1.00 75.25 109 LYS A O 1
ATOM 815 N N . THR A 1 110 ? -9.614 6.727 2.456 1.00 70.81 110 THR A N 1
ATOM 816 C CA . THR A 1 110 ? -10.439 6.668 3.680 1.00 70.81 110 THR A CA 1
ATOM 817 C C . THR A 1 110 ? -11.216 7.973 3.898 1.00 70.81 110 THR A C 1
ATOM 819 O O . THR A 1 110 ? -12.333 7.965 4.404 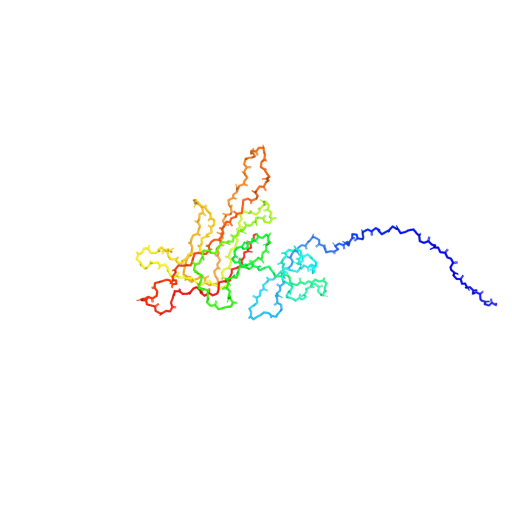1.00 70.81 110 THR A O 1
ATOM 822 N N . HIS A 1 111 ? -10.638 9.108 3.484 1.00 68.38 111 HIS A N 1
ATOM 823 C CA . HIS A 1 111 ? -11.227 10.440 3.602 1.00 68.38 111 HIS A CA 1
ATOM 824 C C . HIS A 1 111 ? -10.842 11.324 2.410 1.00 68.38 111 HIS A C 1
ATOM 826 O O . HIS A 1 111 ? -9.711 11.280 1.926 1.00 68.38 111 HIS A O 1
ATOM 832 N N . ALA A 1 112 ? -11.752 12.206 1.986 1.00 63.62 112 ALA A N 1
ATOM 833 C CA . ALA A 1 112 ? -11.525 13.122 0.861 1.00 63.62 112 ALA A CA 1
ATOM 834 C C . ALA A 1 112 ? -10.390 14.144 1.092 1.00 63.62 112 ALA A C 1
ATOM 836 O O . ALA A 1 112 ? -9.864 14.695 0.130 1.00 63.62 112 ALA A O 1
ATOM 837 N N . GLY A 1 113 ? -10.007 14.396 2.350 1.00 65.38 113 GLY A N 1
ATOM 838 C CA . GLY A 1 113 ? -8.917 15.311 2.707 1.00 65.38 113 GLY A CA 1
ATOM 839 C C . GLY A 1 113 ? -7.508 14.722 2.575 1.00 65.38 113 GLY A C 1
ATOM 840 O O . GLY A 1 113 ? -6.537 15.465 2.687 1.00 65.38 113 GLY A O 1
ATOM 841 N N . ILE A 1 114 ? -7.375 13.412 2.341 1.00 72.62 114 ILE A N 1
ATOM 842 C CA . ILE A 1 114 ? -6.070 12.759 2.188 1.00 72.62 114 ILE A CA 1
ATOM 843 C C . ILE A 1 114 ? -5.537 13.021 0.776 1.00 72.62 114 ILE A C 1
ATOM 845 O O . ILE A 1 114 ? -6.134 12.618 -0.228 1.00 72.62 114 ILE A O 1
ATOM 849 N N . MET A 1 115 ? -4.376 13.671 0.712 1.00 76.81 115 MET A N 1
ATOM 850 C CA . MET A 1 115 ? -3.694 14.028 -0.538 1.00 76.81 115 MET A CA 1
ATOM 851 C C . MET A 1 115 ? -2.352 13.321 -0.724 1.00 76.81 115 MET A C 1
ATOM 853 O O . MET A 1 115 ? -1.779 13.354 -1.813 1.00 76.81 115 MET A O 1
ATOM 857 N N . GLN A 1 116 ? -1.833 12.687 0.322 1.00 83.62 116 GLN A N 1
ATOM 858 C CA . GLN A 1 116 ? -0.527 12.055 0.304 1.00 83.62 116 GLN A CA 1
ATOM 859 C C . GLN A 1 116 ? -0.625 10.674 0.933 1.00 83.62 116 GLN A C 1
ATOM 861 O O . GLN A 1 116 ? -1.302 10.483 1.933 1.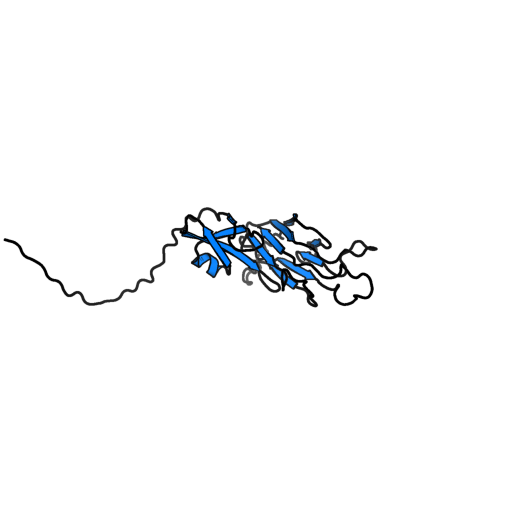00 83.62 116 GLN A O 1
ATOM 866 N N . LEU A 1 117 ? 0.051 9.719 0.315 1.00 86.62 117 LEU A N 1
ATOM 867 C CA . LEU A 1 117 ? 0.194 8.360 0.789 1.00 86.62 117 LEU A CA 1
ATOM 868 C C . LEU A 1 117 ? 1.663 8.147 1.141 1.00 86.62 117 LEU A C 1
ATOM 870 O O . LEU A 1 117 ? 2.542 8.335 0.299 1.00 86.62 117 LEU A O 1
ATOM 874 N N . LYS A 1 118 ? 1.932 7.752 2.378 1.00 89.62 118 LYS A N 1
ATOM 875 C CA . LYS A 1 118 ? 3.241 7.297 2.828 1.00 89.62 118 LYS A CA 1
ATOM 876 C C . LYS A 1 118 ? 3.302 5.780 2.717 1.00 89.62 118 LYS A C 1
ATOM 878 O O . LYS A 1 118 ? 2.458 5.067 3.252 1.00 89.62 118 LYS A O 1
ATOM 883 N N . ILE A 1 119 ? 4.318 5.300 2.019 1.00 90.31 119 ILE A N 1
ATOM 884 C CA . ILE A 1 119 ? 4.571 3.884 1.787 1.00 90.31 119 ILE A CA 1
ATOM 885 C C . ILE A 1 119 ? 5.879 3.540 2.479 1.00 90.31 119 ILE A C 1
ATOM 887 O O . ILE A 1 119 ? 6.930 4.006 2.051 1.00 90.31 119 ILE A O 1
ATOM 891 N N . ASP A 1 120 ? 5.819 2.736 3.535 1.00 90.19 120 ASP A N 1
ATOM 892 C CA . ASP A 1 120 ? 6.989 2.257 4.266 1.00 90.19 120 ASP A CA 1
ATOM 893 C C . ASP A 1 120 ? 7.339 0.829 3.823 1.00 90.19 120 ASP A C 1
ATOM 895 O O . ASP A 1 120 ? 6.569 -0.119 4.000 1.00 90.19 120 ASP A O 1
ATOM 899 N N . PHE A 1 121 ? 8.534 0.655 3.268 1.00 89.81 121 PHE A N 1
ATOM 900 C CA . PHE A 1 121 ? 9.064 -0.631 2.832 1.00 89.81 121 PHE A CA 1
ATOM 901 C C . PHE A 1 121 ? 9.708 -1.351 4.011 1.00 89.81 121 PHE A C 1
ATOM 903 O O . PHE A 1 121 ? 10.859 -1.091 4.359 1.00 89.81 121 PHE A O 1
ATOM 910 N N . ILE A 1 122 ? 9.000 -2.285 4.643 1.00 85.19 122 ILE A N 1
ATOM 911 C CA . ILE A 1 122 ? 9.570 -3.005 5.787 1.00 85.19 122 ILE A CA 1
ATOM 912 C C . ILE A 1 122 ? 10.491 -4.117 5.288 1.00 85.19 122 ILE A C 1
ATOM 914 O O . ILE A 1 122 ? 11.673 -4.168 5.632 1.00 85.19 122 ILE A O 1
ATOM 918 N N . HIS A 1 123 ? 9.955 -4.959 4.407 1.00 82.56 123 HIS A N 1
ATOM 919 C CA . HIS A 1 123 ? 10.719 -5.931 3.637 1.00 82.56 123 HIS A CA 1
ATOM 920 C C . HIS A 1 123 ? 10.350 -5.747 2.170 1.00 82.56 123 HIS A C 1
ATOM 922 O O . HIS A 1 123 ? 9.195 -5.937 1.818 1.00 82.56 123 HIS A O 1
ATOM 928 N N . PHE A 1 124 ? 11.285 -5.307 1.333 1.00 83.88 124 PHE A N 1
ATOM 929 C CA . PHE A 1 124 ? 11.021 -5.072 -0.081 1.00 83.88 124 PHE A CA 1
ATOM 930 C C . PHE A 1 124 ? 12.234 -5.480 -0.905 1.00 83.88 124 PHE A C 1
ATOM 932 O O . PHE A 1 124 ? 13.266 -4.799 -0.893 1.00 83.88 124 PHE A O 1
ATOM 939 N N . THR A 1 125 ? 12.077 -6.587 -1.619 1.00 80.12 125 THR A N 1
ATOM 940 C CA . THR A 1 125 ? 13.079 -7.133 -2.528 1.00 80.12 125 THR A CA 1
ATOM 941 C C . THR A 1 125 ? 12.357 -7.659 -3.746 1.00 80.12 125 THR A C 1
ATOM 943 O O . THR A 1 125 ? 11.639 -8.655 -3.677 1.00 80.12 125 THR A O 1
ATOM 946 N N . ILE A 1 126 ? 12.553 -6.990 -4.870 1.00 81.25 126 ILE A N 1
ATOM 947 C CA . ILE A 1 126 ? 12.076 -7.476 -6.159 1.00 81.25 126 ILE A CA 1
ATOM 948 C C . ILE A 1 126 ? 13.256 -7.571 -7.129 1.00 81.25 126 ILE A C 1
ATOM 950 O O . ILE A 1 126 ? 14.386 -7.209 -6.771 1.00 81.25 126 ILE A O 1
ATOM 954 N N . GLY A 1 127 ? 13.011 -8.080 -8.338 1.00 80.81 127 GLY A N 1
ATOM 955 C CA . GLY A 1 127 ? 14.030 -8.181 -9.378 1.00 80.81 127 GLY A CA 1
ATOM 956 C C . GLY A 1 127 ? 14.801 -6.873 -9.575 1.00 80.81 127 GLY A C 1
ATOM 957 O O . GLY A 1 127 ? 14.282 -5.767 -9.405 1.00 80.81 127 GLY A O 1
ATOM 958 N N . GLN A 1 128 ? 16.091 -7.007 -9.873 1.00 84.38 128 GLN A N 1
ATOM 959 C CA . GLN A 1 128 ? 16.965 -5.862 -10.115 1.00 84.38 128 GLN A CA 1
ATOM 960 C C . GLN A 1 128 ? 16.601 -5.177 -11.442 1.00 84.38 128 GLN A C 1
ATOM 962 O O . GLN A 1 128 ? 16.181 -5.866 -12.375 1.00 84.38 128 GLN A O 1
ATOM 967 N N . PRO A 1 129 ? 16.811 -3.852 -11.564 1.00 86.75 129 PRO A N 1
ATOM 968 C CA . PRO A 1 129 ? 16.662 -3.168 -12.842 1.00 86.75 129 PRO A CA 1
ATOM 969 C C . PRO A 1 129 ? 17.600 -3.761 -13.894 1.00 86.75 129 PRO A C 1
ATOM 971 O O . PRO A 1 129 ? 18.673 -4.305 -13.594 1.00 86.75 129 PRO A O 1
ATOM 974 N N . ASN A 1 130 ? 17.218 -3.609 -15.155 1.00 85.56 130 ASN A N 1
ATOM 975 C CA . ASN A 1 130 ? 18.033 -4.006 -16.284 1.00 85.56 130 ASN A CA 1
ATOM 976 C C . ASN A 1 130 ? 19.371 -3.255 -16.247 1.00 85.56 130 ASN A C 1
ATOM 978 O O . ASN A 1 130 ? 19.427 -2.028 -16.262 1.00 85.56 130 ASN A O 1
ATOM 982 N N . ARG A 1 131 ? 20.484 -3.997 -16.228 1.00 83.31 131 ARG A N 1
ATOM 983 C CA . ARG A 1 131 ? 21.835 -3.425 -16.082 1.00 83.31 131 ARG A CA 1
ATOM 984 C C . ARG A 1 131 ? 22.239 -2.482 -17.215 1.00 83.31 131 ARG A C 1
ATOM 986 O O . ARG A 1 131 ? 23.190 -1.725 -17.049 1.00 83.31 131 ARG A O 1
ATOM 993 N N . ARG A 1 132 ? 21.584 -2.571 -18.376 1.00 86.62 132 ARG A N 1
ATOM 994 C CA . ARG A 1 132 ? 21.910 -1.762 -19.554 1.00 86.62 132 ARG A CA 1
ATOM 995 C C . ARG A 1 132 ? 21.070 -0.491 -19.643 1.00 86.62 132 ARG A C 1
ATOM 997 O O . ARG A 1 132 ? 21.611 0.535 -20.040 1.00 86.62 132 ARG A O 1
ATOM 1004 N N . THR A 1 133 ? 19.780 -0.565 -19.323 1.00 87.06 133 THR A N 1
ATOM 1005 C CA . THR A 1 133 ? 18.841 0.568 -19.431 1.00 87.06 133 THR A CA 1
ATOM 1006 C C . THR A 1 133 ? 18.627 1.281 -18.098 1.00 87.06 133 THR A C 1
ATOM 1008 O O . THR A 1 133 ? 18.343 2.472 -18.087 1.00 87.06 133 THR A O 1
ATOM 1011 N N . GLY A 1 134 ? 18.811 0.581 -16.975 1.00 84.75 134 GLY A N 1
ATOM 1012 C CA . GLY A 1 134 ? 18.462 1.061 -15.639 1.00 84.75 134 GLY A CA 1
ATOM 1013 C C . GLY A 1 134 ? 16.965 0.972 -15.328 1.00 84.75 134 GLY A C 1
ATOM 1014 O O . GLY A 1 134 ? 16.547 1.444 -14.275 1.00 84.75 134 GLY A O 1
ATOM 1015 N N . GLU A 1 135 ? 16.167 0.375 -16.215 1.00 87.44 135 GLU A N 1
ATOM 1016 C CA . GLU A 1 135 ? 14.707 0.312 -16.098 1.00 87.44 135 GLU A CA 1
ATOM 1017 C C . GLU A 1 135 ? 14.222 -1.026 -15.520 1.00 87.44 135 GLU A C 1
ATOM 1019 O O . GLU A 1 135 ? 14.896 -2.057 -15.595 1.00 87.44 135 GLU A O 1
ATOM 1024 N N . CYS A 1 136 ? 13.036 -1.003 -14.912 1.00 87.38 136 CYS A N 1
ATOM 1025 C CA . CYS A 1 136 ? 12.396 -2.160 -14.289 1.00 87.38 136 CYS A CA 1
ATOM 1026 C C . CYS A 1 136 ? 11.557 -2.940 -15.321 1.00 87.38 136 CYS A C 1
ATOM 1028 O O . CYS A 1 136 ? 10.328 -2.916 -15.270 1.00 87.38 136 CYS A O 1
ATOM 1030 N N . ASP A 1 137 ? 12.220 -3.583 -16.286 1.00 83.75 137 ASP A N 1
ATOM 1031 C CA . ASP A 1 137 ? 11.548 -4.249 -17.419 1.00 83.75 137 ASP A CA 1
ATOM 1032 C C . ASP A 1 137 ? 10.765 -5.510 -17.005 1.00 83.75 137 ASP A C 1
ATOM 1034 O O . ASP A 1 137 ? 9.676 -5.773 -17.516 1.00 83.75 137 ASP A O 1
ATOM 1038 N N . GLU A 1 138 ? 11.325 -6.284 -16.072 1.00 81.75 138 GLU A N 1
ATOM 1039 C CA . GLU A 1 138 ? 10.796 -7.583 -15.641 1.00 81.75 138 GLU A CA 1
ATOM 1040 C C . GLU A 1 138 ? 9.909 -7.434 -14.398 1.00 81.75 138 GLU A C 1
ATOM 1042 O O . GLU A 1 138 ? 8.681 -7.378 -14.494 1.00 81.75 138 GLU A O 1
ATOM 1047 N N . ASP A 1 139 ? 10.543 -7.340 -13.226 1.00 83.31 139 ASP A N 1
ATOM 1048 C CA . ASP A 1 139 ? 9.861 -7.210 -11.945 1.00 83.31 139 ASP A CA 1
ATOM 1049 C C . ASP A 1 139 ? 9.792 -5.736 -11.547 1.00 83.31 139 ASP A C 1
ATOM 1051 O O . ASP A 1 139 ? 10.812 -5.046 -11.455 1.00 83.31 139 ASP A O 1
ATOM 1055 N N . ALA A 1 140 ? 8.581 -5.249 -11.297 1.00 87.75 140 ALA A N 1
ATOM 1056 C CA . ALA A 1 140 ? 8.338 -3.843 -11.019 1.00 87.75 140 ALA A CA 1
ATOM 1057 C C . ALA A 1 140 ? 7.154 -3.662 -10.070 1.00 87.75 140 ALA A C 1
ATOM 1059 O O . ALA A 1 140 ? 6.097 -4.266 -10.242 1.00 87.75 140 ALA A O 1
ATOM 1060 N N . MET A 1 141 ? 7.311 -2.773 -9.095 1.00 88.94 141 MET A N 1
ATOM 1061 C CA . MET A 1 141 ? 6.201 -2.196 -8.346 1.00 88.94 141 MET A CA 1
ATOM 1062 C C . MET A 1 141 ? 5.793 -0.897 -9.033 1.00 88.94 141 MET A C 1
ATOM 1064 O O . MET A 1 141 ? 6.624 -0.013 -9.206 1.00 88.94 141 MET A O 1
ATOM 1068 N N . ILE A 1 142 ? 4.526 -0.775 -9.405 1.00 90.44 142 ILE A N 1
ATOM 1069 C CA . ILE A 1 142 ? 3.971 0.360 -10.137 1.00 90.44 142 ILE A CA 1
ATOM 1070 C C . ILE A 1 142 ? 2.816 0.924 -9.318 1.00 90.44 142 ILE A C 1
ATOM 1072 O O . ILE A 1 142 ? 1.843 0.228 -9.048 1.00 90.44 142 ILE A O 1
ATOM 1076 N N . LEU A 1 143 ? 2.917 2.185 -8.921 1.00 89.88 143 LEU A N 1
ATOM 1077 C CA . LEU A 1 143 ? 1.891 2.890 -8.167 1.00 89.88 143 LEU A CA 1
ATOM 1078 C C . LEU A 1 143 ? 1.228 3.958 -9.034 1.00 89.88 143 LEU A C 1
ATOM 1080 O O . LEU A 1 143 ? 1.911 4.794 -9.625 1.00 89.88 143 LEU A O 1
ATOM 1084 N N . GLY A 1 144 ? -0.101 3.954 -9.058 1.00 86.25 144 GLY A N 1
ATOM 1085 C CA . GLY A 1 144 ? -0.908 4.841 -9.883 1.00 86.25 144 GLY A CA 1
ATOM 1086 C C . GLY A 1 144 ? -1.023 4.383 -11.335 1.00 86.25 144 GLY A C 1
ATOM 1087 O O . GLY A 1 144 ? -0.502 3.345 -11.739 1.00 86.25 144 GLY A O 1
ATOM 1088 N N . GLU A 1 145 ? -1.725 5.187 -12.127 1.00 79.50 145 GLU A N 1
ATOM 1089 C CA . GLU A 1 145 ? -2.005 4.917 -13.537 1.00 79.50 145 GLU A CA 1
ATOM 1090 C C . GLU A 1 145 ? -1.730 6.166 -14.388 1.00 79.50 145 GLU A C 1
ATOM 1092 O O . GLU A 1 145 ? -1.833 7.302 -13.916 1.00 79.50 145 GLU A O 1
ATOM 1097 N N . GLY A 1 146 ? -1.365 5.965 -15.656 1.00 75.25 146 GLY A N 1
ATOM 1098 C CA . GLY A 1 146 ? -1.127 7.052 -16.605 1.00 75.25 146 GLY A CA 1
ATOM 1099 C C . GLY A 1 146 ? 0.123 7.882 -16.287 1.00 75.25 146 GLY A C 1
ATOM 1100 O O . GLY A 1 146 ? 1.174 7.340 -15.960 1.00 75.25 146 GLY A O 1
ATOM 1101 N N . GLY A 1 147 ? 0.018 9.209 -16.423 1.00 67.69 147 GLY A N 1
ATOM 1102 C CA . GLY A 1 147 ? 1.153 10.143 -16.343 1.00 67.69 147 GLY A CA 1
ATOM 1103 C C . GLY A 1 147 ? 1.692 10.435 -14.937 1.00 67.69 147 GLY A C 1
ATOM 1104 O O . GLY A 1 147 ? 2.675 11.159 -14.813 1.00 67.69 147 GLY A O 1
ATOM 1105 N N . SER A 1 148 ? 1.064 9.902 -13.886 1.00 73.75 148 SER A N 1
ATOM 1106 C CA . SER A 1 148 ? 1.544 9.986 -12.499 1.00 73.75 148 SER A CA 1
ATOM 1107 C C . SER A 1 148 ? 1.988 8.627 -11.961 1.00 73.75 148 SER A C 1
ATOM 1109 O O . SER A 1 148 ? 1.977 8.415 -10.747 1.00 73.75 148 SER A O 1
ATOM 1111 N N . ASN A 1 149 ? 2.322 7.680 -12.840 1.00 86.19 149 ASN A N 1
ATOM 1112 C CA . ASN A 1 149 ? 2.810 6.382 -12.409 1.00 86.19 149 ASN A CA 1
ATOM 1113 C C . ASN A 1 149 ? 4.191 6.510 -11.743 1.00 86.19 149 ASN A C 1
ATOM 1115 O O . ASN A 1 149 ? 5.065 7.261 -12.171 1.00 86.19 149 ASN A O 1
ATOM 1119 N N . PHE A 1 150 ? 4.387 5.772 -10.659 1.00 89.00 150 PHE A N 1
ATOM 1120 C CA . PHE A 1 150 ? 5.668 5.667 -9.977 1.00 89.00 150 PHE A CA 1
ATOM 1121 C C . PHE A 1 150 ? 6.114 4.212 -10.017 1.00 89.00 150 PHE A C 1
ATOM 1123 O O . PHE A 1 150 ? 5.413 3.346 -9.501 1.00 89.00 150 PHE A O 1
ATOM 1130 N N . THR A 1 151 ? 7.258 3.945 -10.646 1.00 90.62 151 THR A N 1
ATOM 1131 C CA . THR A 1 151 ? 7.787 2.586 -10.806 1.00 90.62 151 THR A CA 1
ATOM 1132 C C . THR A 1 151 ? 9.044 2.400 -9.964 1.00 90.62 151 THR A C 1
ATOM 1134 O O . THR A 1 151 ? 9.938 3.244 -9.998 1.00 90.62 151 THR A O 1
ATOM 1137 N N . LEU A 1 152 ? 9.123 1.294 -9.225 1.00 90.31 152 LEU A N 1
ATOM 1138 C CA . LEU A 1 152 ? 10.242 0.950 -8.353 1.00 90.31 152 LEU A CA 1
ATOM 1139 C C . LEU A 1 152 ? 10.640 -0.519 -8.528 1.00 90.31 152 LEU A C 1
ATOM 1141 O O . LEU A 1 152 ? 9.779 -1.396 -8.602 1.00 90.31 152 LEU A O 1
ATOM 1145 N N . CYS A 1 153 ? 11.945 -0.792 -8.524 1.00 88.62 153 CYS A N 1
ATOM 1146 C CA . CYS A 1 153 ? 12.493 -2.144 -8.457 1.00 88.62 153 CYS A CA 1
ATOM 1147 C C . CYS A 1 153 ? 13.781 -2.226 -7.629 1.00 88.62 153 CYS A C 1
ATOM 1149 O O . CYS A 1 153 ? 14.256 -1.222 -7.092 1.00 88.62 153 CYS A O 1
ATOM 1151 N N . GLY A 1 154 ? 14.314 -3.440 -7.462 1.00 85.88 154 GLY A N 1
ATOM 1152 C CA . GLY A 1 154 ? 15.480 -3.723 -6.628 1.00 85.88 154 GLY A CA 1
ATOM 1153 C C . GLY A 1 154 ? 15.168 -3.892 -5.135 1.00 85.88 154 GLY A C 1
ATOM 1154 O O . GLY A 1 154 ? 14.117 -4.401 -4.743 1.00 85.88 154 GLY A O 1
ATOM 1155 N N . GLN A 1 155 ? 16.125 -3.500 -4.289 1.00 86.25 155 GLN A N 1
ATOM 1156 C CA . GLN A 1 155 ? 16.091 -3.694 -2.835 1.00 86.25 155 GLN A CA 1
ATOM 1157 C C . GLN A 1 155 ? 15.945 -2.351 -2.115 1.00 86.25 155 GLN A C 1
ATOM 1159 O O . GLN A 1 155 ? 16.873 -1.548 -2.115 1.00 86.25 155 GLN A O 1
ATOM 1164 N N . ASN A 1 156 ? 14.801 -2.129 -1.462 1.00 86.75 156 ASN A N 1
ATOM 1165 C CA . ASN A 1 156 ? 14.468 -0.850 -0.812 1.00 86.75 156 ASN A CA 1
ATOM 1166 C C . ASN A 1 156 ? 14.038 -1.035 0.654 1.00 86.75 156 ASN A C 1
ATOM 1168 O O . ASN A 1 156 ? 13.179 -0.322 1.164 1.00 86.75 156 ASN A O 1
ATOM 1172 N N . HIS A 1 157 ? 14.620 -2.013 1.352 1.00 86.25 157 HIS A N 1
ATOM 1173 C CA . HIS A 1 157 ? 14.313 -2.281 2.760 1.00 86.25 157 HIS A CA 1
ATOM 1174 C C . HIS A 1 157 ? 14.493 -1.051 3.654 1.00 86.25 157 HIS A C 1
ATOM 1176 O O . HIS A 1 157 ? 15.492 -0.340 3.556 1.00 86.25 157 HIS A O 1
ATOM 1182 N N . LYS A 1 158 ? 13.567 -0.877 4.603 1.00 85.62 158 LYS A N 1
ATOM 1183 C CA . LYS A 1 158 ? 13.544 0.194 5.611 1.00 85.62 158 LYS A CA 1
ATOM 1184 C C . LYS A 1 158 ? 13.539 1.609 5.024 1.00 85.62 158 LYS A C 1
ATOM 1186 O O . LYS A 1 158 ? 13.920 2.557 5.708 1.00 85.62 158 LYS A O 1
ATOM 1191 N N . GLN A 1 159 ? 13.119 1.756 3.773 1.00 89.31 159 GLN A N 1
ATOM 1192 C CA . GLN A 1 159 ? 12.919 3.052 3.135 1.00 89.31 159 GLN A CA 1
ATOM 1193 C C . GLN A 1 159 ? 11.438 3.412 3.117 1.00 89.31 159 GLN A C 1
ATOM 1195 O O . GLN A 1 159 ? 10.581 2.583 3.419 1.00 89.31 159 GLN A O 1
ATOM 1200 N N . HIS A 1 160 ? 11.138 4.651 2.743 1.00 90.06 160 HIS A N 1
ATOM 1201 C CA . HIS A 1 160 ? 9.769 5.089 2.543 1.00 90.06 160 HIS A CA 1
ATOM 1202 C C . HIS A 1 160 ? 9.662 6.055 1.371 1.00 90.06 160 HIS A C 1
ATOM 1204 O O . HIS A 1 160 ? 10.594 6.802 1.078 1.00 90.06 160 HIS A O 1
ATOM 1210 N N . VAL A 1 161 ? 8.510 6.040 0.713 1.00 90.88 161 VAL A N 1
ATOM 1211 C CA . VAL A 1 161 ? 8.178 6.943 -0.389 1.00 90.88 161 VAL A CA 1
ATOM 1212 C C . VAL A 1 161 ? 6.873 7.649 -0.065 1.00 90.88 161 VAL A C 1
ATOM 1214 O O . VAL A 1 161 ? 5.937 7.046 0.457 1.00 90.88 161 VAL A O 1
ATOM 1217 N N . TYR A 1 162 ? 6.820 8.936 -0.388 1.00 89.69 162 TYR A N 1
ATOM 1218 C CA . TYR A 1 162 ? 5.588 9.707 -0.367 1.00 89.69 162 TYR A CA 1
ATOM 1219 C C . TYR A 1 162 ? 5.047 9.809 -1.786 1.00 89.69 162 TYR A C 1
ATOM 1221 O O . TYR A 1 162 ? 5.736 10.291 -2.684 1.00 89.69 162 TYR A O 1
ATOM 1229 N N . TYR A 1 163 ? 3.809 9.380 -1.975 1.00 87.44 163 TYR A N 1
ATOM 1230 C CA . TYR A 1 163 ? 3.102 9.463 -3.239 1.00 87.44 163 TYR A CA 1
ATOM 1231 C C . TYR A 1 163 ? 1.922 10.418 -3.108 1.00 87.44 163 TYR A C 1
ATOM 1233 O O . TYR A 1 163 ? 1.061 10.251 -2.244 1.00 87.44 163 TYR A O 1
ATOM 1241 N N . THR A 1 164 ? 1.879 11.444 -3.951 1.00 85.69 164 THR A N 1
ATOM 1242 C CA . THR A 1 164 ? 0.746 12.369 -3.993 1.00 85.69 164 THR A CA 1
ATOM 1243 C C . THR A 1 164 ? -0.396 11.713 -4.750 1.00 85.69 164 THR A C 1
ATOM 1245 O O . THR A 1 164 ? -0.273 11.405 -5.933 1.00 85.69 164 THR A O 1
ATOM 1248 N N . LEU A 1 165 ? -1.518 11.509 -4.065 1.00 79.88 165 LEU A N 1
ATOM 1249 C CA . LEU A 1 165 ? -2.712 10.965 -4.692 1.00 79.88 165 LEU A CA 1
ATOM 1250 C C . LEU A 1 165 ? -3.320 12.031 -5.607 1.00 79.88 165 LEU A C 1
ATOM 1252 O O . LEU A 1 165 ? -3.399 13.199 -5.212 1.00 79.88 165 LEU A O 1
ATOM 1256 N N . PRO A 1 166 ? -3.801 11.665 -6.806 1.00 73.31 166 PRO A N 1
ATOM 1257 C CA . PRO A 1 166 ? -4.455 12.627 -7.672 1.00 73.31 166 PRO A CA 1
ATOM 1258 C C . PRO A 1 166 ? -5.666 13.234 -6.954 1.00 73.31 166 PRO A C 1
ATOM 1260 O O . PRO A 1 166 ? -6.511 12.532 -6.378 1.00 73.31 166 PRO A O 1
ATOM 1263 N N . ASN A 1 167 ? -5.756 14.562 -6.989 1.00 61.69 167 ASN A N 1
ATOM 1264 C CA . ASN A 1 167 ? -6.933 15.308 -6.565 1.00 61.69 167 ASN A CA 1
ATOM 1265 C C . ASN A 1 167 ? -8.004 15.191 -7.646 1.00 61.69 167 ASN A C 1
ATOM 1267 O O . ASN A 1 167 ? -8.288 16.143 -8.366 1.00 61.69 167 ASN A O 1
ATOM 1271 N N . ALA A 1 168 ? -8.607 14.016 -7.776 1.00 53.88 168 ALA A N 1
ATOM 1272 C CA . ALA A 1 168 ? -9.860 13.903 -8.495 1.00 53.88 168 ALA A CA 1
ATOM 1273 C C . ALA A 1 168 ? -10.971 14.494 -7.611 1.00 53.88 168 ALA A C 1
ATOM 1275 O O . ALA A 1 168 ? -11.740 13.776 -6.980 1.00 53.88 168 ALA A O 1
ATOM 1276 N N . ILE A 1 169 ? -11.047 15.826 -7.547 1.00 51.97 169 ILE A N 1
ATOM 1277 C CA . ILE A 1 169 ? -12.366 16.452 -7.560 1.00 51.97 169 ILE A CA 1
ATOM 1278 C C . ILE A 1 169 ? -12.820 16.226 -8.996 1.00 51.97 169 ILE A C 1
ATOM 1280 O O . ILE A 1 169 ? -12.497 17.022 -9.875 1.00 51.97 169 ILE A O 1
ATOM 1284 N N . GLU A 1 170 ? -13.458 15.091 -9.279 1.00 49.44 170 GLU A N 1
ATOM 1285 C CA . GLU A 1 170 ? -14.156 14.984 -10.552 1.00 49.44 170 GLU A CA 1
ATOM 1286 C C . GLU A 1 170 ? -15.200 16.097 -10.557 1.00 49.44 170 GLU A C 1
ATOM 1288 O O . GLU A 1 170 ? -16.089 16.166 -9.702 1.00 49.44 170 GLU A O 1
ATOM 1293 N N . SER A 1 171 ? -15.018 17.042 -11.479 1.00 43.19 171 SER A N 1
ATOM 1294 C CA . SER A 1 171 ? -16.057 17.983 -11.849 1.00 43.19 171 SER A CA 1
ATOM 1295 C C . SER A 1 171 ? -17.293 17.158 -12.161 1.00 43.19 171 SER A C 1
ATOM 1297 O O . SER A 1 171 ? -17.292 16.356 -13.089 1.00 43.19 171 SER A O 1
ATOM 1299 N N . ARG A 1 172 ? -18.308 17.325 -11.322 1.00 45.28 172 ARG A N 1
ATOM 1300 C CA . ARG A 1 172 ? -19.577 16.615 -11.378 1.00 45.28 172 ARG A CA 1
ATOM 1301 C C . ARG A 1 172 ? -20.163 16.638 -12.793 1.00 45.28 172 ARG A C 1
ATOM 1303 O O . ARG A 1 172 ? -20.717 17.660 -13.191 1.00 45.28 172 ARG A O 1
ATOM 1310 N N . GLU A 1 173 ? -20.139 15.509 -13.492 1.00 49.44 173 GLU A N 1
ATOM 1311 C CA . GLU A 1 173 ? -21.235 15.165 -14.395 1.00 49.44 173 GLU A CA 1
ATOM 1312 C C . GLU A 1 173 ? -22.340 14.535 -13.543 1.00 49.44 173 GLU A C 1
ATOM 1314 O O . GLU A 1 173 ? -22.125 13.610 -12.760 1.00 49.44 173 GLU A O 1
ATOM 1319 N N . ALA A 1 174 ? -23.521 15.149 -13.593 1.00 43.94 174 ALA A N 1
ATOM 1320 C CA . ALA A 1 174 ? -24.666 14.756 -12.792 1.00 43.94 174 ALA A CA 1
ATOM 1321 C C . ALA A 1 174 ? -25.215 13.414 -13.301 1.00 43.94 174 ALA A C 1
ATOM 1323 O O . ALA A 1 174 ? -25.968 13.389 -14.270 1.00 43.94 174 ALA A O 1
ATOM 1324 N N . GLY A 1 175 ? -24.849 12.309 -12.648 1.00 52.78 175 GLY A N 1
ATOM 1325 C CA . GLY A 1 175 ? -25.429 10.996 -12.941 1.00 52.78 175 GLY A CA 1
ATOM 1326 C C . GLY A 1 175 ? -24.641 9.794 -12.426 1.00 52.78 175 GLY A C 1
ATOM 1327 O O . GLY A 1 175 ? -25.255 8.778 -12.115 1.00 52.78 175 GLY A O 1
ATOM 1328 N N . GLU A 1 176 ? -23.323 9.908 -12.270 1.00 45.09 176 GLU A N 1
ATOM 1329 C CA . GLU A 1 176 ? -22.501 8.812 -11.750 1.00 45.09 176 GLU A CA 1
ATOM 1330 C C . GLU A 1 176 ? -22.522 8.831 -10.209 1.00 45.09 176 GLU A C 1
ATOM 1332 O O . GLU A 1 176 ? -22.405 9.895 -9.587 1.00 45.09 176 GLU A O 1
ATOM 1337 N N . LEU A 1 177 ? -22.669 7.665 -9.563 1.00 48.62 177 LEU A N 1
ATOM 1338 C CA . LEU A 1 177 ? -22.340 7.541 -8.136 1.00 48.62 177 LEU A CA 1
ATOM 1339 C C . LEU A 1 177 ? -20.916 8.082 -7.922 1.00 48.62 177 LEU A C 1
ATOM 1341 O O . LEU A 1 177 ? -20.101 7.937 -8.827 1.00 48.62 177 LEU A O 1
ATOM 1345 N N . PRO A 1 178 ? -20.583 8.688 -6.765 1.00 47.84 178 PRO A N 1
ATOM 1346 C CA . PRO A 1 178 ? -19.220 9.131 -6.499 1.00 47.84 178 PRO A CA 1
ATOM 1347 C C . PRO A 1 178 ? -18.298 7.908 -6.499 1.00 47.84 178 PRO A C 1
ATOM 1349 O O . PRO A 1 178 ? -18.109 7.264 -5.470 1.00 47.84 178 PRO A O 1
ATOM 1352 N N . THR A 1 179 ? -17.747 7.552 -7.655 1.00 49.44 179 THR A N 1
ATOM 1353 C CA . THR A 1 179 ? -16.722 6.531 -7.764 1.00 49.44 179 THR A CA 1
ATOM 1354 C C . THR A 1 179 ? -15.479 7.167 -7.187 1.00 49.44 179 THR A C 1
ATOM 1356 O O . THR A 1 179 ? -14.798 7.963 -7.831 1.00 49.44 179 THR A O 1
ATOM 1359 N N . THR A 1 180 ? -15.219 6.892 -5.913 1.00 56.06 180 THR A N 1
ATOM 1360 C CA . THR A 1 180 ? -13.935 7.170 -5.287 1.00 56.06 180 THR A CA 1
ATOM 1361 C C . THR A 1 180 ? -12.867 6.552 -6.178 1.00 56.06 180 THR A C 1
ATOM 1363 O O . THR A 1 180 ? -12.720 5.332 -6.185 1.00 56.06 180 THR A O 1
ATOM 1366 N N . ARG A 1 181 ? -12.170 7.365 -6.987 1.00 69.62 181 ARG A N 1
ATOM 1367 C CA . ARG A 1 181 ? -11.093 6.864 -7.846 1.00 69.62 181 ARG A CA 1
ATOM 1368 C C . ARG A 1 181 ? -10.070 6.169 -6.955 1.00 69.62 181 ARG A C 1
ATOM 1370 O O . ARG A 1 181 ? -9.374 6.830 -6.179 1.00 69.62 181 ARG A O 1
ATOM 1377 N N . SER A 1 182 ? -10.022 4.846 -7.043 1.00 77.88 182 SER A N 1
ATOM 1378 C CA . SER A 1 182 ? -9.015 4.046 -6.370 1.00 77.88 182 SER A CA 1
ATOM 1379 C C . SER A 1 182 ? -7.696 4.201 -7.120 1.00 77.88 182 SER A C 1
ATOM 1381 O O . SER A 1 182 ?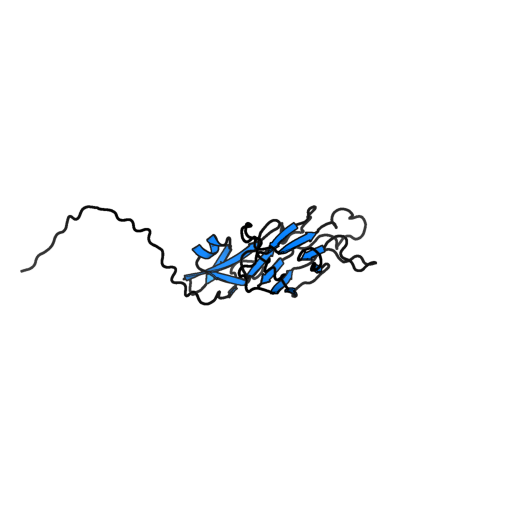 -7.658 4.322 -8.344 1.00 77.88 182 SER A O 1
ATOM 1383 N N . THR A 1 183 ? -6.596 4.289 -6.381 1.00 85.31 183 THR A N 1
ATOM 1384 C CA . THR A 1 183 ? -5.258 4.327 -6.977 1.00 85.31 183 THR A CA 1
ATOM 1385 C C . THR A 1 183 ? -4.749 2.893 -7.060 1.00 85.31 183 THR A C 1
ATOM 1387 O O . THR A 1 183 ? -4.592 2.266 -6.008 1.00 85.31 183 THR A O 1
ATOM 1390 N N . PRO A 1 184 ? -4.516 2.339 -8.262 1.00 88.38 184 PRO A N 1
ATOM 1391 C CA . PRO A 1 184 ? -4.012 0.983 -8.383 1.00 88.38 184 PRO A CA 1
ATOM 1392 C C . PRO A 1 184 ? -2.544 0.932 -7.952 1.00 88.38 184 PRO A C 1
ATOM 1394 O O . PRO A 1 184 ? -1.735 1.785 -8.315 1.00 88.38 184 PRO A O 1
ATOM 1397 N N . LEU A 1 185 ? -2.199 -0.087 -7.180 1.00 89.12 185 LEU A N 1
ATOM 1398 C CA . LEU A 1 185 ? -0.836 -0.493 -6.882 1.00 89.12 185 LEU A CA 1
ATOM 1399 C C . LEU A 1 185 ? -0.633 -1.881 -7.487 1.00 89.12 185 LEU A C 1
ATOM 1401 O O . LEU A 1 185 ? -1.295 -2.836 -7.091 1.00 89.12 185 LEU A O 1
ATOM 1405 N N . VAL A 1 186 ? 0.260 -1.983 -8.464 1.00 89.06 186 VAL A N 1
ATOM 1406 C CA . VAL A 1 186 ? 0.500 -3.197 -9.242 1.00 89.06 186 VAL A CA 1
ATOM 1407 C C . VAL A 1 186 ? 1.908 -3.707 -8.981 1.00 89.06 186 VAL A C 1
ATOM 1409 O O . VAL A 1 186 ? 2.882 -2.985 -9.166 1.00 89.06 186 VAL A O 1
ATOM 1412 N N . PHE A 1 187 ? 2.027 -4.972 -8.605 1.00 86.88 187 PHE A N 1
ATOM 1413 C CA . PHE A 1 187 ? 3.290 -5.696 -8.586 1.00 86.88 187 PHE A CA 1
ATOM 1414 C C . PHE A 1 187 ? 3.336 -6.620 -9.791 1.00 86.88 187 PHE A C 1
ATOM 1416 O O . PHE A 1 187 ? 2.613 -7.614 -9.861 1.00 86.88 187 PHE A O 1
ATOM 1423 N N . ARG A 1 188 ? 4.197 -6.284 -10.741 1.00 85.69 188 ARG A N 1
ATOM 1424 C CA . ARG A 1 188 ? 4.527 -7.125 -11.883 1.00 85.69 188 ARG A CA 1
ATOM 1425 C C . ARG A 1 188 ? 5.679 -8.042 -11.495 1.00 85.69 188 ARG A C 1
ATOM 1427 O O . ARG A 1 188 ? 6.709 -7.553 -11.038 1.00 85.69 188 ARG A O 1
ATOM 1434 N N . MET A 1 189 ? 5.500 -9.343 -11.708 1.00 77.69 189 MET A N 1
ATOM 1435 C CA . MET A 1 189 ? 6.522 -10.367 -11.485 1.00 77.69 189 MET A CA 1
ATOM 1436 C C . MET A 1 189 ? 6.659 -11.195 -12.769 1.00 77.69 189 MET A C 1
ATOM 1438 O O . MET A 1 189 ? 5.735 -11.901 -13.161 1.00 77.69 189 MET A O 1
ATOM 1442 N N . ARG A 1 190 ? 7.775 -11.049 -13.490 1.00 74.31 190 ARG A N 1
ATOM 1443 C CA . ARG A 1 190 ? 8.037 -11.716 -14.786 1.00 74.31 190 ARG A CA 1
ATOM 1444 C C . ARG A 1 190 ? 9.365 -12.476 -14.811 1.00 74.31 190 ARG A C 1
ATOM 1446 O O . ARG A 1 190 ? 9.536 -13.375 -15.638 1.00 74.31 190 ARG A O 1
ATOM 1453 N N . GLY A 1 191 ? 10.244 -12.237 -13.834 1.00 59.53 191 GLY A N 1
ATOM 1454 C CA . GLY A 1 191 ? 11.569 -12.855 -13.717 1.00 59.53 191 GLY A CA 1
ATOM 1455 C C . GLY A 1 191 ? 11.595 -14.383 -13.534 1.00 59.53 191 GLY A C 1
ATOM 1456 O O . GLY A 1 191 ? 12.664 -14.991 -13.614 1.00 59.53 191 GLY A O 1
ATOM 1457 N N . GLY A 1 192 ? 10.445 -15.040 -13.335 1.00 52.97 192 GLY A N 1
ATOM 1458 C CA . GLY A 1 192 ? 10.344 -16.494 -13.157 1.00 52.97 192 GLY A CA 1
ATOM 1459 C C . GLY A 1 192 ? 10.545 -17.338 -14.425 1.00 52.97 192 GLY A C 1
ATOM 1460 O O . GLY A 1 192 ? 10.843 -18.527 -14.313 1.00 52.97 192 GLY A O 1
ATOM 1461 N N . ARG A 1 193 ? 10.411 -16.762 -15.630 1.00 49.44 193 ARG A N 1
ATOM 1462 C CA . ARG A 1 193 ? 10.324 -17.552 -16.881 1.00 49.44 193 ARG A CA 1
ATOM 1463 C C . ARG A 1 193 ? 11.645 -17.780 -17.621 1.00 49.44 193 ARG A C 1
ATOM 1465 O O . ARG A 1 193 ? 11.728 -18.722 -18.400 1.00 49.44 193 ARG A O 1
ATOM 1472 N N . ASN A 1 194 ? 12.689 -16.993 -17.352 1.00 43.72 194 ASN A N 1
ATOM 1473 C CA . ASN A 1 194 ? 13.974 -17.058 -18.070 1.00 43.72 194 ASN A CA 1
ATOM 1474 C C . ASN A 1 194 ? 15.172 -17.330 -17.140 1.00 43.72 194 ASN A C 1
ATOM 1476 O O . ASN A 1 194 ? 16.233 -16.717 -17.260 1.00 43.72 194 ASN A O 1
ATOM 1480 N N . ALA A 1 195 ? 15.039 -18.273 -16.206 1.00 43.72 195 ALA A N 1
ATOM 1481 C CA . ALA A 1 195 ? 16.149 -18.704 -15.355 1.00 43.72 195 ALA A CA 1
ATOM 1482 C C . ALA A 1 195 ? 17.123 -19.629 -16.116 1.00 43.72 195 ALA A C 1
ATOM 1484 O O . ALA A 1 195 ? 17.200 -20.826 -15.858 1.00 43.72 195 ALA A O 1
ATOM 1485 N N . SER A 1 196 ? 17.886 -19.058 -17.053 1.00 38.47 196 SER A N 1
ATOM 1486 C CA . SER A 1 196 ? 19.065 -19.701 -17.651 1.00 38.47 196 SER A CA 1
ATOM 1487 C C . SER A 1 196 ? 20.321 -18.818 -17.628 1.00 38.47 196 SER A C 1
ATOM 1489 O O . SER A 1 196 ? 21.264 -19.070 -18.374 1.00 38.47 196 SER A O 1
ATOM 1491 N N . ALA A 1 197 ? 20.375 -17.813 -16.747 1.00 37.34 197 ALA A N 1
ATOM 1492 C CA . ALA A 1 197 ? 21.620 -17.185 -16.306 1.00 37.34 197 ALA A CA 1
ATOM 1493 C C . ALA A 1 197 ? 21.398 -16.441 -14.977 1.00 37.34 197 ALA A C 1
ATOM 1495 O O . ALA A 1 197 ? 20.530 -15.583 -14.886 1.00 37.34 197 ALA A O 1
ATOM 1496 N N . VAL A 1 198 ? 22.238 -16.728 -13.978 1.00 39.84 198 VAL A N 1
ATOM 1497 C CA . VAL A 1 198 ? 22.275 -16.121 -12.629 1.00 39.84 198 VAL A CA 1
ATOM 1498 C C . VAL A 1 198 ? 21.239 -16.679 -11.641 1.00 39.84 198 VAL A C 1
ATOM 1500 O O . VAL A 1 198 ? 20.255 -16.050 -11.262 1.00 39.84 198 VAL A O 1
ATOM 1503 N N . ALA A 1 199 ? 21.541 -17.877 -11.139 1.00 38.62 199 ALA A N 1
ATOM 1504 C CA . ALA A 1 199 ? 21.044 -18.353 -9.855 1.00 38.62 199 ALA A CA 1
ATOM 1505 C C . ALA A 1 199 ? 21.377 -17.319 -8.760 1.00 38.62 199 ALA A C 1
ATOM 1507 O O . ALA A 1 199 ? 22.561 -17.116 -8.500 1.00 38.62 199 ALA A O 1
ATOM 1508 N N . THR A 1 200 ? 20.349 -16.653 -8.196 1.00 38.62 200 THR A N 1
ATOM 1509 C CA . THR A 1 200 ? 20.228 -16.016 -6.847 1.00 38.62 200 THR A CA 1
ATOM 1510 C C . THR A 1 200 ? 19.357 -14.743 -6.777 1.00 38.62 200 THR A C 1
ATOM 1512 O O . THR A 1 200 ? 19.122 -14.274 -5.672 1.00 38.62 200 THR A O 1
ATOM 1515 N N . SER A 1 201 ? 18.824 -14.185 -7.878 1.00 40.78 201 SER A N 1
ATOM 1516 C CA . SER A 1 201 ? 18.231 -12.820 -7.847 1.00 40.78 201 SER A CA 1
ATOM 1517 C C . SER A 1 201 ? 16.895 -12.620 -8.595 1.00 40.78 201 SER A C 1
ATOM 1519 O O . SER A 1 201 ? 16.509 -11.476 -8.831 1.00 40.78 201 SER A O 1
ATOM 1521 N N . SER A 1 202 ? 16.199 -13.684 -9.006 1.00 41.53 202 SER A N 1
ATOM 1522 C CA . SER A 1 202 ? 14.985 -13.594 -9.849 1.00 41.53 202 SER A CA 1
ATOM 1523 C C . SER A 1 202 ? 13.696 -14.074 -9.171 1.00 41.53 202 SER A C 1
ATOM 1525 O O . SER A 1 202 ? 12.706 -14.354 -9.842 1.00 41.53 202 SER A O 1
ATOM 1527 N N . ARG A 1 203 ? 13.713 -14.234 -7.845 1.00 50.41 203 ARG A N 1
ATOM 1528 C CA . ARG A 1 203 ? 12.507 -14.472 -7.048 1.00 50.41 203 ARG A CA 1
ATOM 1529 C C . ARG A 1 203 ? 12.329 -13.274 -6.130 1.00 50.41 203 ARG A C 1
ATOM 1531 O O . ARG A 1 203 ? 13.286 -12.885 -5.464 1.00 50.41 203 ARG A O 1
ATOM 1538 N N . SER A 1 204 ? 11.146 -12.674 -6.146 1.00 51.66 204 SER A N 1
ATOM 1539 C CA . SER A 1 204 ? 10.795 -11.615 -5.212 1.00 51.66 204 SER A CA 1
ATOM 1540 C C . SER A 1 204 ? 10.679 -12.229 -3.821 1.00 51.66 204 SER A C 1
ATOM 1542 O O . SER A 1 204 ? 9.896 -13.158 -3.591 1.00 51.66 204 SER A O 1
ATOM 1544 N N . ASP A 1 205 ? 11.517 -11.748 -2.903 1.00 53.28 205 ASP A N 1
ATOM 1545 C CA . ASP A 1 205 ? 11.366 -12.116 -1.505 1.00 53.28 205 ASP A CA 1
ATOM 1546 C C . ASP A 1 205 ? 10.068 -11.513 -0.982 1.00 53.28 205 ASP A C 1
ATOM 1548 O O . ASP A 1 205 ? 9.502 -10.548 -1.517 1.00 53.28 205 ASP A O 1
ATOM 1552 N N . ALA A 1 206 ? 9.599 -12.114 0.097 1.00 57.66 206 ALA A N 1
ATOM 1553 C CA . ALA A 1 206 ? 8.340 -11.785 0.700 1.00 57.66 206 ALA A CA 1
ATOM 1554 C C . ALA A 1 206 ? 8.254 -10.278 1.010 1.00 57.66 206 ALA A C 1
ATOM 1556 O O . ALA A 1 206 ? 8.993 -9.733 1.838 1.00 57.66 206 ALA A O 1
ATOM 1557 N N . THR A 1 207 ? 7.368 -9.589 0.290 1.00 66.88 207 THR A N 1
ATOM 1558 C CA . THR A 1 207 ? 7.286 -8.131 0.323 1.00 66.88 207 THR A CA 1
ATOM 1559 C C . THR A 1 207 ? 6.226 -7.707 1.323 1.00 66.88 207 THR A C 1
ATOM 1561 O O . THR A 1 207 ? 5.073 -8.131 1.244 1.00 66.88 207 THR A O 1
ATOM 1564 N N . ARG A 1 208 ? 6.637 -6.869 2.276 1.00 76.00 208 ARG A N 1
ATOM 1565 C CA . ARG A 1 208 ? 5.778 -6.259 3.281 1.00 76.00 208 ARG A CA 1
ATOM 1566 C C . ARG A 1 208 ? 5.918 -4.749 3.259 1.00 76.00 208 ARG A C 1
ATOM 1568 O O . ARG A 1 208 ? 6.985 -4.211 3.571 1.00 76.00 208 ARG A O 1
ATOM 1575 N N . ILE A 1 209 ? 4.811 -4.092 2.953 1.00 78.69 209 ILE A N 1
ATOM 1576 C CA . ILE A 1 209 ? 4.716 -2.641 2.838 1.00 78.69 209 ILE A CA 1
ATOM 1577 C C . ILE A 1 209 ? 3.624 -2.153 3.773 1.00 78.69 209 ILE A C 1
ATOM 1579 O O . ILE A 1 209 ? 2.563 -2.765 3.834 1.00 78.69 209 ILE A O 1
ATOM 1583 N N . LEU A 1 210 ? 3.883 -1.062 4.483 1.00 81.50 210 LEU A N 1
ATOM 1584 C CA . LEU A 1 210 ? 2.887 -0.374 5.291 1.00 81.50 210 LEU A CA 1
ATOM 1585 C C . LEU A 1 210 ? 2.425 0.886 4.558 1.00 81.50 210 LEU A C 1
ATOM 1587 O O . LEU A 1 210 ? 3.238 1.731 4.189 1.00 81.50 210 LEU A O 1
ATOM 1591 N N . LEU A 1 211 ? 1.118 0.993 4.345 1.00 79.75 211 LEU A N 1
ATOM 1592 C CA . LEU A 1 211 ? 0.480 2.132 3.704 1.00 79.75 211 LEU A CA 1
ATOM 1593 C C . LEU A 1 211 ? -0.195 2.995 4.767 1.00 79.75 211 LEU A C 1
ATOM 1595 O O . LEU A 1 211 ? -1.066 2.518 5.499 1.00 79.75 211 LEU A O 1
ATOM 1599 N N . THR A 1 212 ? 0.219 4.259 4.834 1.00 78.06 212 THR A N 1
ATOM 1600 C CA . THR A 1 212 ? -0.312 5.256 5.768 1.00 78.06 212 THR A CA 1
ATOM 1601 C C . THR A 1 212 ? -0.771 6.491 5.001 1.00 78.06 212 THR A C 1
ATOM 1603 O O . THR A 1 212 ? -0.055 6.976 4.126 1.00 78.06 212 THR A O 1
ATOM 1606 N N . THR A 1 213 ? -1.962 6.989 5.305 1.00 70.12 213 THR A N 1
ATOM 1607 C CA . THR A 1 213 ? -2.584 8.166 4.675 1.00 70.12 213 THR A CA 1
ATOM 1608 C C . THR A 1 213 ? -2.560 9.392 5.567 1.00 70.12 213 THR A C 1
ATOM 1610 O O . THR A 1 213 ? -2.756 9.186 6.789 1.00 70.12 213 THR A O 1
#

Radius of gyration: 24.48 Å; chains: 1; bounding box: 70×38×85 Å

Sequence (213 aa):
MFEGGNETELTLLGVFTLGKVLNFFPVGGERECQSSGHPVAKTGICLNPYDCRQRDGAASGDCAHGLGVCCVFEVTCGGTIQNNLTYFMSPGFPDLWSGDEDCTIHIEKTHAGIMQLKIDFIHFTIGQPNRRTGECDEDAMILGEGGSNFTLCGQNHKQHVYYTLPNAIESREAGELPTTRSTPLVFRMRGGRNASAVATSSRSDATRILLTT

pLDDT: mean 72.05, std 18.25, range [29.88, 90.88]

Organism: NCBI:txid320188

Foldseek 3Di:
DDDDDDDDDDDDDDDPPVPPPPPPPPPDDQDWDWFPDDPDIAIATWDAPVVLVVQVWDFRAADPVNRTTRTAAEDEFPEEAQDFFYKYKYPPPQDWHPDPDKGKYWYFYNDLPDFKKKKFWQWWAAFAADPPPNHPPAWWKWKFDDPQIDIDHGGDHGDMDMGTDDNPPPPDPDDDDPPRRTIMIITGQGLNPDPPDDPDRRIIGITIMTMGD

InterPro domains:
  IPR000859 CUB domain [PF00431] (77-155)
  IPR000859 CUB domain [PS01180] (77-200)
  IPR035914 Spermadhesin, CUB domain superfamily [G3DSA:2.60.120.290] (72-174)
  IPR035914 Spermadhesin, CUB domain superfamily [SSF49854] (77-163)